Protein AF-A0A140L0C5-F1 (afdb_monomer_lite)

Secondary structure (DSSP, 8-state):
----HHHHHHHHHHHHHHHHSS-----------SS-EEEEEEEEEEEEE-TTT--EEEESSSS-EEEETTGGG-EEEEEEPPPB--TTEEEEEEEE--TTT---TT-EEE----HHHHHHHB-SEEEETTHHHHTT-BS-B--EEEEES--S-TT------SEEEEPTTSS-EEEEEEEEEEEEEEE---EEEEEEEEETTT--EEEEEEEEEE-TTS-EEEPPPP-TT-EEEEEEETT----B--SSEEE-S--SEEEEEEEEE-S------EEEEEEEESSS---BTTB-EEEEEEEE--S-TTT--------PPPPP---

Radius of gyration: 39.87 Å; chains: 1; bounding box: 74×62×124 Å

Organism: NCBI:txid520762

Foldseek 3Di:
DDQDPVNVVVVVVVVVVVVVPDPDPPPPQDDDDADKAKEKDKDKWKWWQDPVPRWIWTDQDPPDIDTAPVHLQGKDAWRKDFWDAHAQWAWAFKDFDDPVPDDDPRYHYPDPDDNVLLNQQAFDDKAFPCGVVRGRDHGTDITIIITGNDDPDPPDPDPGNWDWDDDPPDPIIMTMGMGMMITIIHGNFWAKEWEFEAEPPVRDGPDDIDIDTDDAQDFDWAADDDDPQWAWDFKDKQPPVDTHRDGRDTDGRGDHYIYIYTYIHGHPPPPKDKDKDKDWVVVVFDQDVNDTDIDMDIDIPDPCPPPDDPPDDDDDDDDPDDD

pLDDT: mean 72.95, std 16.8, range [32.16, 96.88]

Sequence (323 aa):
MKISKKSLCLAVILAMLMQIFIPFSQIRSVHAAAGDAPILIVAYFEYWQDPTTGKWLYDKSATERATLANGAQSTFAQYQFPSVSIDQYKIKDIQVYDPDAIKPANLQRWTEISDADIKIYKAKNIQLGNKEELLNKEGVVQIKAGISLWGITPDVPDPVHTLAYTKKGSNVKVYRNYVPIIVTYEPVSKSKLTINYYDEISKQKIKESETRELEFNKNNVIPIPEIPTYTFKYWIYDNSGTRRNENPVNVWGIEGEHTLDIYYKGPDTLNPYVTCWGTGTPNPATLNNGSATVSVEVNGEAFNLGSDSITSWTLSIQPPSII

Structure (mmCIF, N/CA/C/O backbone):
data_AF-A0A140L0C5-F1
#
_entry.id   AF-A0A140L0C5-F1
#
loop_
_atom_site.group_PDB
_atom_site.id
_atom_site.type_symbol
_atom_site.label_atom_id
_atom_site.label_alt_id
_atom_site.label_comp_id
_atom_site.label_asym_id
_atom_site.label_entity_id
_atom_site.label_seq_id
_atom_site.pdbx_PDB_ins_code
_atom_site.Cartn_x
_atom_site.Cartn_y
_atom_site.Cartn_z
_atom_site.occupancy
_atom_site.B_iso_or_equiv
_atom_site.auth_seq_id
_atom_site.auth_comp_id
_atom_site.auth_asym_id
_atom_site.auth_atom_id
_atom_site.pdbx_PDB_model_num
ATOM 1 N N . MET A 1 1 ? -1.916 45.572 -9.054 1.00 49.22 1 MET A N 1
ATOM 2 C CA . MET A 1 1 ? -1.771 45.198 -10.480 1.00 49.22 1 MET A CA 1
ATOM 3 C C . MET A 1 1 ? -3.096 44.596 -10.949 1.00 49.22 1 MET A C 1
ATOM 5 O O . MET A 1 1 ? -3.518 43.606 -10.368 1.00 49.22 1 MET A O 1
ATOM 9 N N . LYS A 1 2 ? -3.826 45.228 -11.884 1.00 57.06 2 LYS A N 1
ATOM 10 C CA . LYS A 1 2 ? -5.142 44.733 -12.345 1.00 57.06 2 LYS A CA 1
ATOM 11 C C . LYS A 1 2 ? -4.932 43.673 -13.430 1.00 57.06 2 LYS A C 1
ATOM 13 O O . LYS A 1 2 ? -4.563 44.015 -14.549 1.00 57.06 2 LYS A O 1
ATOM 18 N N . ILE A 1 3 ? -5.148 42.401 -13.102 1.00 56.75 3 ILE A N 1
ATOM 19 C CA . ILE A 1 3 ? -5.109 41.315 -14.089 1.00 56.75 3 ILE A CA 1
ATOM 20 C C . ILE A 1 3 ? -6.352 41.440 -14.974 1.00 56.75 3 ILE A C 1
ATOM 22 O O . ILE A 1 3 ? -7.479 41.497 -14.481 1.00 56.75 3 ILE A O 1
ATOM 26 N N . SER A 1 4 ? -6.152 41.536 -16.289 1.00 73.56 4 SER A N 1
ATOM 27 C CA . SER A 1 4 ? -7.262 41.652 -17.236 1.00 73.56 4 SER A CA 1
ATOM 28 C C . SER A 1 4 ? -8.037 40.329 -17.323 1.00 73.56 4 SER A C 1
ATOM 30 O O . SER A 1 4 ? -7.441 39.252 -17.264 1.00 73.56 4 SER A O 1
ATOM 32 N N . LYS A 1 5 ? -9.362 40.386 -17.526 1.00 72.00 5 LYS A N 1
ATOM 33 C CA . LYS A 1 5 ? -10.210 39.183 -17.681 1.00 72.00 5 LYS A CA 1
ATOM 34 C C . LYS A 1 5 ? -9.716 38.244 -18.797 1.00 72.00 5 LYS A C 1
ATOM 36 O O . LYS A 1 5 ? -9.880 37.034 -18.695 1.00 72.00 5 LYS A O 1
ATOM 41 N N . LYS A 1 6 ? -9.061 38.788 -19.832 1.00 69.12 6 LYS A N 1
ATOM 42 C CA . LYS A 1 6 ? -8.460 38.012 -20.930 1.00 69.12 6 LYS A CA 1
ATOM 43 C C . LYS A 1 6 ? -7.229 37.222 -20.474 1.00 69.12 6 LYS A C 1
ATOM 45 O O . LYS A 1 6 ? -7.087 36.062 -20.840 1.00 69.12 6 LYS A O 1
ATOM 50 N N . SER A 1 7 ? -6.389 37.819 -19.630 1.00 66.62 7 SER A N 1
ATOM 51 C CA . SER A 1 7 ? -5.215 37.161 -19.038 1.00 66.62 7 SER A CA 1
ATOM 52 C C . SER A 1 7 ? -5.615 36.047 -18.066 1.00 66.62 7 SER A C 1
ATOM 54 O O . SER A 1 7 ? -4.972 35.005 -18.038 1.00 66.62 7 SER A O 1
ATOM 56 N N . LEU A 1 8 ? -6.711 36.239 -17.322 1.00 72.12 8 LEU A N 1
ATOM 57 C CA . LEU A 1 8 ? -7.270 35.207 -16.447 1.00 72.12 8 LEU A CA 1
ATOM 58 C C . LEU A 1 8 ? -7.822 34.022 -17.257 1.00 72.12 8 LEU A C 1
ATOM 60 O O . LEU A 1 8 ? -7.538 32.875 -16.934 1.00 72.12 8 LEU A O 1
ATOM 64 N N . CYS A 1 9 ? -8.547 34.294 -18.345 1.00 76.00 9 CYS A N 1
ATOM 65 C CA . CYS A 1 9 ? -9.087 33.248 -19.216 1.00 76.00 9 CYS A CA 1
ATOM 66 C C . CYS A 1 9 ? -7.971 32.435 -19.894 1.00 76.00 9 CYS A C 1
ATOM 68 O O . CYS A 1 9 ? -8.028 31.210 -19.929 1.00 76.00 9 CYS A O 1
ATOM 70 N N . LEU A 1 10 ? -6.905 33.104 -20.351 1.00 71.25 10 LEU A N 1
ATOM 71 C CA . LEU A 1 10 ? -5.743 32.434 -20.935 1.00 71.25 10 LEU A CA 1
ATOM 72 C C . LEU A 1 10 ? -5.009 31.559 -19.907 1.00 71.25 10 LEU A C 1
ATOM 74 O O . LEU A 1 10 ? -4.620 30.447 -20.238 1.00 71.25 10 LEU A O 1
ATOM 78 N N . ALA A 1 11 ? -4.867 32.020 -18.660 1.00 69.50 11 ALA A N 1
ATOM 79 C CA . ALA A 1 11 ? -4.255 31.234 -17.590 1.00 69.50 11 ALA A CA 1
ATOM 80 C C . ALA A 1 11 ? -5.088 29.991 -17.228 1.00 69.50 11 ALA A C 1
ATOM 82 O O . ALA A 1 11 ? -4.523 28.923 -17.014 1.00 69.50 11 ALA A O 1
ATOM 83 N N . VAL A 1 12 ? -6.421 30.104 -17.220 1.00 73.62 12 VAL A N 1
ATOM 84 C CA . VAL A 1 12 ? -7.329 28.970 -16.978 1.00 73.62 12 VAL A CA 1
ATOM 85 C C . VAL A 1 12 ? -7.273 27.961 -18.127 1.00 73.62 12 VAL A C 1
ATOM 87 O O . VAL A 1 12 ? -7.158 26.765 -17.879 1.00 73.62 12 VAL A O 1
ATOM 90 N N . ILE A 1 13 ? -7.273 28.425 -19.379 1.00 73.25 13 ILE A N 1
ATOM 91 C CA . ILE A 1 13 ? -7.143 27.550 -20.555 1.00 73.25 13 ILE A CA 1
ATOM 92 C C . ILE A 1 13 ? -5.768 26.866 -20.574 1.00 73.25 13 ILE A C 1
ATOM 94 O O . ILE A 1 13 ? -5.682 25.677 -20.869 1.00 73.25 13 ILE A O 1
ATOM 98 N N . LEU A 1 14 ? -4.697 27.577 -20.207 1.00 62.28 14 LEU A N 1
ATOM 99 C CA . LEU A 1 14 ? -3.350 27.012 -20.118 1.00 62.28 14 LEU A CA 1
ATOM 100 C C . LEU A 1 14 ? -3.237 25.983 -18.979 1.00 62.28 14 LEU A C 1
ATOM 102 O O . LEU A 1 14 ? -2.610 24.945 -19.167 1.00 62.28 14 LEU A O 1
ATOM 106 N N . ALA A 1 15 ? -3.890 26.221 -17.836 1.00 59.75 15 ALA A N 1
ATOM 107 C CA . ALA A 1 15 ? -3.970 25.260 -16.734 1.00 59.75 15 ALA A CA 1
ATOM 108 C C . ALA A 1 15 ? -4.780 24.005 -17.111 1.00 59.75 15 ALA A C 1
ATOM 110 O O . ALA A 1 15 ? -4.382 22.896 -16.766 1.00 59.75 15 ALA A O 1
ATOM 111 N N . MET A 1 16 ? -5.866 24.158 -17.876 1.00 50.06 16 MET A N 1
ATOM 112 C CA . MET A 1 16 ? -6.645 23.030 -18.402 1.00 50.06 16 MET A CA 1
ATOM 113 C C . MET A 1 16 ? -5.872 22.242 -19.471 1.00 50.06 16 MET A C 1
ATOM 115 O O . MET A 1 16 ? -5.912 21.016 -19.476 1.00 50.06 16 MET A O 1
ATOM 119 N N . LEU A 1 17 ? -5.110 22.912 -20.341 1.00 44.91 17 LEU A N 1
ATOM 120 C CA . LEU A 1 17 ? -4.260 22.252 -21.342 1.00 44.91 17 LEU A CA 1
ATOM 121 C C . LEU A 1 17 ? -3.060 21.533 -20.712 1.00 44.91 17 LEU A C 1
ATOM 123 O O . LEU A 1 17 ? -2.679 20.467 -21.190 1.00 44.91 17 LEU A O 1
ATOM 127 N N . MET A 1 18 ? -2.506 22.050 -19.612 1.00 42.50 18 MET A N 1
ATOM 128 C CA . MET A 1 18 ? -1.462 21.366 -18.837 1.00 42.50 18 MET A CA 1
ATOM 129 C C . MET A 1 18 ? -1.959 20.048 -18.217 1.00 42.50 18 MET A C 1
ATOM 131 O O . MET A 1 18 ? -1.160 19.133 -18.053 1.00 42.50 18 MET A O 1
ATOM 135 N N . GLN A 1 19 ? -3.263 19.901 -17.944 1.00 41.34 19 GLN A N 1
ATOM 136 C CA . GLN A 1 19 ? -3.846 18.623 -17.502 1.00 41.34 19 GLN A CA 1
ATOM 137 C C . GLN A 1 19 ? -4.029 17.605 -18.641 1.00 41.34 19 GLN A C 1
ATOM 139 O O . GLN A 1 19 ? -4.126 16.411 -18.378 1.00 41.34 19 GLN A O 1
ATOM 144 N N . ILE A 1 20 ? -4.036 18.048 -19.903 1.00 42.72 20 ILE A N 1
ATOM 145 C CA . ILE A 1 20 ? -4.215 17.181 -21.083 1.00 42.72 20 ILE A CA 1
ATOM 146 C C . ILE A 1 20 ? -2.876 16.561 -21.542 1.00 42.72 20 ILE A C 1
ATOM 148 O O . ILE A 1 20 ? -2.873 15.558 -22.251 1.00 42.72 20 ILE A O 1
ATOM 152 N N . PHE A 1 21 ? -1.734 17.104 -21.100 1.00 33.97 21 PHE A N 1
ATOM 153 C CA . PHE A 1 21 ? -0.387 16.655 -21.489 1.00 33.97 21 PHE A CA 1
ATOM 154 C C . PHE A 1 21 ? 0.431 16.008 -20.361 1.00 33.97 21 PHE A C 1
ATOM 156 O O . PHE A 1 21 ? 1.640 15.833 -20.516 1.00 33.97 21 PHE A O 1
ATOM 163 N N . ILE A 1 22 ? -0.191 15.605 -19.249 1.00 33.69 22 ILE A N 1
ATOM 164 C CA . ILE A 1 22 ? 0.477 14.710 -18.295 1.00 33.69 22 ILE A CA 1
ATOM 165 C C . ILE A 1 22 ? 0.454 13.301 -18.909 1.00 33.69 22 ILE A C 1
ATOM 167 O O . ILE A 1 22 ? -0.634 12.750 -19.096 1.00 33.69 22 ILE A O 1
ATOM 171 N N . PRO A 1 23 ? 1.607 12.696 -19.256 1.00 32.16 23 PRO A N 1
ATOM 172 C CA . PRO A 1 23 ? 1.633 11.320 -19.725 1.00 32.16 23 PRO A CA 1
ATOM 173 C C . PRO A 1 23 ? 1.165 10.421 -18.576 1.00 32.16 23 PRO A C 1
ATOM 175 O O . PRO A 1 23 ? 1.856 10.289 -17.574 1.00 32.16 23 PRO A O 1
ATOM 178 N N . PHE A 1 24 ? -0.043 9.871 -18.714 1.00 39.38 24 PHE A N 1
ATOM 179 C CA . PHE A 1 24 ? -0.605 8.766 -17.932 1.00 39.38 24 PHE A CA 1
ATOM 180 C C . PHE A 1 24 ? -0.134 8.663 -16.471 1.00 39.38 24 PHE A C 1
ATOM 182 O O . PHE A 1 24 ? 0.517 7.701 -16.077 1.00 39.38 24 PHE A O 1
ATOM 189 N N . SER A 1 25 ? -0.576 9.591 -15.625 1.00 35.28 25 SER A N 1
ATOM 190 C CA . SER A 1 25 ? -0.762 9.310 -14.199 1.00 35.28 25 SER A CA 1
ATOM 191 C C . SER A 1 25 ? -2.211 8.876 -13.961 1.00 35.28 25 SER A C 1
ATOM 193 O O . SER A 1 25 ? -2.947 9.511 -13.207 1.00 35.28 25 SER A O 1
ATOM 195 N N . GLN A 1 26 ? -2.668 7.813 -14.636 1.00 39.22 26 GLN A N 1
ATOM 196 C CA . GLN A 1 26 ? -3.831 7.085 -14.129 1.00 39.22 26 GLN A CA 1
ATOM 197 C C . GLN A 1 26 ? -3.354 6.284 -12.920 1.00 39.22 26 GLN A C 1
ATOM 199 O O . GLN A 1 26 ? -2.980 5.120 -13.030 1.00 39.22 26 GLN A O 1
ATOM 204 N N . ILE A 1 27 ? -3.336 6.953 -11.769 1.00 42.59 27 ILE A N 1
ATOM 205 C CA . ILE A 1 27 ? -3.247 6.310 -10.464 1.00 42.59 27 ILE A CA 1
ATOM 206 C C . ILE A 1 27 ? -4.532 5.490 -10.333 1.00 42.59 27 ILE A C 1
ATOM 208 O O . ILE A 1 27 ? -5.585 6.002 -9.961 1.00 42.59 27 ILE A O 1
ATOM 212 N N . ARG A 1 28 ? -4.476 4.218 -10.731 1.00 38.66 28 ARG A N 1
ATOM 213 C CA . ARG A 1 28 ? -5.496 3.248 -10.351 1.00 38.66 28 ARG A CA 1
ATOM 214 C C . ARG A 1 28 ? -5.190 2.869 -8.909 1.00 38.66 28 ARG A C 1
ATOM 216 O O . ARG A 1 28 ? -4.341 2.023 -8.665 1.00 38.66 28 ARG A O 1
ATOM 223 N N . SER A 1 29 ? -5.853 3.514 -7.953 1.00 38.34 29 SER A N 1
ATOM 224 C CA . SER A 1 29 ? -5.859 3.040 -6.570 1.00 38.34 29 SER A CA 1
ATOM 225 C C . SER A 1 29 ? -6.612 1.709 -6.536 1.00 38.34 29 SER A C 1
ATOM 227 O O . SER A 1 29 ? -7.845 1.676 -6.524 1.00 38.34 29 SER A O 1
ATOM 229 N N . VAL A 1 30 ? -5.880 0.601 -6.602 1.00 42.22 30 VAL A N 1
ATOM 230 C CA . VAL A 1 30 ? -6.439 -0.732 -6.385 1.00 42.22 30 VAL A CA 1
ATOM 231 C C . VAL A 1 30 ? -6.073 -1.141 -4.971 1.00 42.22 30 VAL A C 1
ATOM 233 O O . VAL A 1 30 ? -4.898 -1.229 -4.628 1.00 42.22 30 VAL A O 1
ATOM 236 N N . HIS A 1 31 ? -7.094 -1.390 -4.157 1.00 41.81 31 HIS A N 1
ATOM 237 C CA . HIS A 1 31 ? -6.927 -1.992 -2.844 1.00 41.81 31 HIS A CA 1
ATOM 238 C C . HIS A 1 31 ? -6.471 -3.437 -3.062 1.00 41.81 31 HIS A C 1
ATOM 240 O O . HIS A 1 31 ? -7.214 -4.245 -3.627 1.00 41.81 31 HIS A O 1
ATOM 246 N N . ALA A 1 32 ? -5.237 -3.765 -2.681 1.00 43.66 32 ALA A N 1
ATOM 247 C CA . ALA A 1 32 ? -4.790 -5.147 -2.710 1.00 43.66 32 ALA A CA 1
ATOM 248 C C . ALA A 1 32 ? -5.530 -5.947 -1.624 1.00 43.66 32 ALA A C 1
ATOM 250 O O . ALA A 1 32 ? -5.638 -5.529 -0.469 1.00 43.66 32 ALA A O 1
ATOM 251 N N . ALA A 1 33 ? -6.073 -7.100 -2.019 1.00 48.31 33 ALA A N 1
ATOM 252 C CA . ALA A 1 33 ? -6.515 -8.118 -1.076 1.00 48.31 33 ALA A CA 1
ATOM 253 C C . ALA A 1 33 ? -5.317 -8.561 -0.217 1.00 48.31 33 ALA A C 1
ATOM 255 O O . ALA A 1 33 ? -4.185 -8.549 -0.696 1.00 48.31 33 ALA A O 1
ATOM 256 N N . ALA A 1 34 ? -5.573 -8.929 1.041 1.00 51.59 34 ALA A N 1
ATOM 257 C CA . ALA A 1 34 ? -4.552 -9.242 2.042 1.00 51.59 34 ALA A CA 1
ATOM 258 C C . ALA A 1 34 ? -3.413 -10.128 1.490 1.00 51.59 34 ALA A C 1
ATOM 260 O O . ALA A 1 34 ? -3.648 -11.275 1.110 1.00 51.59 34 ALA A O 1
ATOM 261 N N . GLY A 1 35 ? -2.186 -9.597 1.466 1.00 64.75 35 GLY A N 1
ATOM 262 C CA . GLY A 1 35 ? -0.987 -10.317 1.031 1.00 64.75 35 GLY A CA 1
ATOM 263 C C . GLY A 1 35 ? -0.019 -9.465 0.209 1.00 64.75 35 GLY A C 1
ATOM 264 O O . GLY A 1 35 ? -0.227 -8.267 0.019 1.00 64.75 35 GLY A O 1
ATOM 265 N N . ASP A 1 36 ? 1.049 -10.106 -0.270 1.00 76.19 36 ASP A N 1
ATOM 266 C CA . ASP A 1 36 ? 1.986 -9.498 -1.214 1.00 76.19 36 ASP A CA 1
ATOM 267 C C . ASP A 1 36 ? 1.245 -9.118 -2.505 1.00 76.19 36 ASP A C 1
ATOM 269 O O . ASP A 1 36 ? 0.576 -9.958 -3.116 1.00 76.19 36 ASP A O 1
ATOM 273 N N . ALA A 1 37 ? 1.395 -7.871 -2.947 1.00 79.88 37 ALA A N 1
ATOM 274 C CA . ALA A 1 37 ? 0.780 -7.368 -4.171 1.00 79.88 37 ALA A CA 1
ATOM 275 C C . ALA A 1 37 ? 1.852 -7.150 -5.251 1.00 79.88 37 ALA A C 1
ATOM 277 O O . ALA A 1 37 ? 2.457 -6.076 -5.307 1.00 79.88 37 ALA A O 1
ATOM 278 N N . PRO A 1 38 ? 2.137 -8.154 -6.102 1.00 88.06 38 PRO A N 1
ATOM 279 C CA . PRO A 1 38 ? 3.031 -7.980 -7.235 1.00 88.06 38 PRO A CA 1
ATOM 280 C C . PRO A 1 38 ? 2.316 -7.216 -8.353 1.00 88.06 38 PRO A C 1
ATOM 282 O O . PRO A 1 38 ? 1.265 -7.643 -8.840 1.00 88.06 38 PRO A O 1
ATOM 285 N N . ILE A 1 39 ? 2.909 -6.108 -8.794 1.00 87.62 39 ILE A N 1
ATOM 286 C CA . ILE A 1 39 ? 2.393 -5.273 -9.883 1.00 87.62 39 ILE A CA 1
ATOM 287 C C . 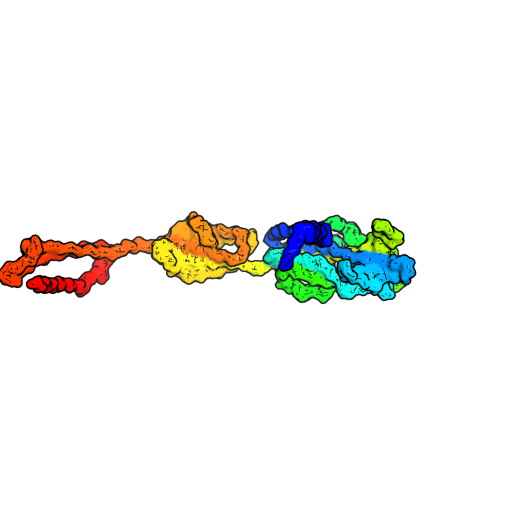ILE A 1 39 ? 3.412 -5.212 -11.014 1.00 87.62 39 ILE A C 1
ATOM 289 O O . ILE A 1 39 ? 4.548 -4.782 -10.815 1.00 87.62 39 ILE A O 1
ATOM 293 N N . LEU A 1 40 ? 2.991 -5.617 -12.211 1.00 89.94 40 LEU A N 1
ATOM 294 C CA . LEU A 1 40 ? 3.742 -5.441 -13.447 1.00 89.94 40 LEU A CA 1
ATOM 295 C C . LEU A 1 40 ? 3.550 -4.023 -13.973 1.00 89.94 40 LEU A C 1
ATOM 297 O O . LEU A 1 40 ? 2.433 -3.611 -14.301 1.00 89.94 40 LEU A O 1
ATOM 301 N N . ILE A 1 41 ? 4.668 -3.328 -14.135 1.00 87.88 41 ILE A N 1
ATOM 302 C CA . ILE A 1 41 ? 4.752 -1.991 -14.708 1.00 87.88 41 ILE A CA 1
ATOM 303 C C . ILE A 1 41 ? 5.737 -2.052 -15.863 1.00 87.88 41 ILE A C 1
ATOM 305 O O . ILE A 1 41 ? 6.827 -2.612 -15.745 1.00 87.88 41 ILE A O 1
ATOM 309 N N . VAL A 1 42 ? 5.348 -1.483 -16.999 1.00 87.56 42 VAL A N 1
ATOM 310 C CA . VAL A 1 42 ? 6.176 -1.489 -18.204 1.00 87.56 42 VAL A CA 1
ATOM 311 C C . VAL A 1 42 ? 6.448 -0.058 -18.608 1.00 87.56 42 VAL A C 1
ATOM 313 O O . VAL A 1 42 ? 5.548 0.657 -19.043 1.00 87.56 42 VAL A O 1
ATOM 316 N N . ALA A 1 43 ? 7.706 0.342 -18.469 1.00 84.56 43 ALA A N 1
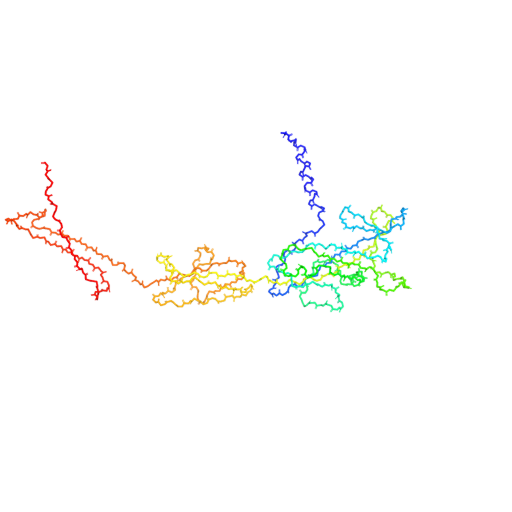ATOM 317 C CA . ALA A 1 43 ? 8.202 1.574 -19.051 1.00 84.56 43 ALA A CA 1
ATOM 318 C C . ALA A 1 43 ? 8.826 1.289 -20.421 1.00 84.56 43 ALA A C 1
ATOM 320 O O . ALA A 1 43 ? 9.094 0.138 -20.776 1.00 84.56 43 ALA A O 1
ATOM 321 N N . TYR A 1 44 ? 9.060 2.336 -21.202 1.00 82.62 44 TYR A N 1
ATOM 322 C CA . TYR A 1 44 ? 9.751 2.220 -22.478 1.00 82.62 44 TYR A CA 1
ATOM 323 C C . TYR A 1 44 ? 10.678 3.403 -22.701 1.00 82.62 44 TYR A C 1
ATOM 325 O O . TYR A 1 44 ? 10.440 4.511 -22.218 1.00 82.62 44 TYR A O 1
ATOM 333 N N . PHE A 1 45 ? 11.711 3.183 -23.498 1.00 79.44 45 PHE A N 1
ATOM 334 C CA . PHE A 1 45 ? 12.529 4.264 -24.023 1.00 79.44 45 PHE A CA 1
ATOM 335 C C . PHE A 1 45 ? 12.582 4.176 -25.540 1.00 79.44 45 PHE A C 1
ATOM 337 O O . PHE A 1 45 ? 12.447 3.103 -26.137 1.00 79.44 45 PHE A O 1
ATOM 344 N N . GLU A 1 46 ? 12.755 5.342 -26.145 1.00 82.19 46 GLU A N 1
ATOM 345 C CA . GLU A 1 46 ? 12.818 5.523 -27.584 1.00 82.19 46 GLU A CA 1
ATOM 346 C C . GLU A 1 46 ? 14.173 6.077 -27.980 1.00 82.19 46 GLU A C 1
ATOM 348 O O . GLU A 1 46 ? 14.740 6.939 -27.307 1.00 82.19 46 GLU A O 1
ATOM 353 N N . TYR A 1 47 ? 14.675 5.591 -29.105 1.00 82.25 47 TYR A N 1
ATOM 354 C CA . TYR A 1 47 ? 15.869 6.120 -29.734 1.00 82.25 47 TYR A CA 1
ATOM 355 C C . TYR A 1 47 ? 15.695 6.114 -31.249 1.00 82.25 47 TYR A C 1
ATOM 357 O O . TYR A 1 47 ? 14.914 5.346 -31.815 1.00 82.25 47 TYR A O 1
ATOM 365 N N . TRP A 1 48 ? 16.391 7.014 -31.925 1.00 84.19 48 TRP A N 1
ATOM 366 C CA . TRP A 1 48 ? 16.306 7.173 -33.372 1.00 84.19 48 TRP A CA 1
ATOM 367 C C . TRP A 1 48 ? 17.625 7.688 -33.922 1.00 84.19 48 TRP A C 1
ATOM 369 O O . TRP A 1 48 ? 18.468 8.195 -33.185 1.00 84.19 48 TRP A O 1
ATOM 379 N N . GLN A 1 49 ? 17.800 7.578 -35.231 1.00 84.25 49 GLN A N 1
ATOM 380 C CA . GLN A 1 49 ? 18.925 8.198 -35.912 1.00 84.25 49 GLN A CA 1
ATOM 381 C C . GLN A 1 49 ? 18.492 9.557 -36.461 1.00 84.25 49 GLN A C 1
ATOM 383 O O . GLN A 1 49 ? 17.481 9.661 -37.158 1.00 84.25 49 GLN A O 1
ATOM 388 N N . ASP A 1 50 ? 19.233 10.609 -36.128 1.00 83.56 50 ASP A N 1
ATOM 389 C CA . ASP A 1 50 ? 19.063 11.924 -36.734 1.00 83.56 50 ASP A CA 1
ATOM 390 C C . ASP A 1 50 ? 19.449 11.843 -38.221 1.00 83.56 50 ASP A C 1
ATOM 392 O O . ASP A 1 50 ? 20.599 11.520 -38.531 1.00 83.56 50 ASP A O 1
ATOM 396 N N . PRO A 1 51 ? 18.525 12.139 -39.152 1.00 81.88 51 PRO A N 1
ATOM 397 C CA . PRO A 1 51 ? 18.793 12.033 -40.583 1.00 81.88 51 PRO A CA 1
ATOM 398 C C . PRO A 1 51 ? 19.808 13.069 -41.086 1.00 81.88 51 PRO A C 1
ATOM 400 O O . PRO A 1 51 ? 20.390 12.874 -42.147 1.00 81.88 51 PRO A O 1
ATOM 403 N N . THR A 1 52 ? 20.024 14.159 -40.346 1.00 85.75 52 THR A N 1
ATOM 404 C CA . THR A 1 52 ? 20.938 15.243 -40.738 1.00 85.75 52 THR A CA 1
ATOM 405 C C . THR A 1 52 ? 22.362 14.946 -40.295 1.00 85.75 52 THR A C 1
ATOM 407 O O . THR A 1 52 ? 23.314 15.188 -41.030 1.00 85.75 52 THR A O 1
ATOM 410 N N . THR A 1 53 ? 22.516 14.439 -39.071 1.00 86.88 53 THR A N 1
ATOM 411 C CA . THR A 1 53 ? 23.835 14.237 -38.454 1.00 86.88 53 THR A CA 1
ATOM 412 C C . THR A 1 53 ? 24.292 12.781 -38.456 1.00 86.88 53 THR A C 1
ATOM 414 O O . THR A 1 53 ? 25.445 12.507 -38.133 1.00 86.88 53 THR A O 1
ATOM 417 N N . GLY A 1 54 ? 23.399 11.834 -38.760 1.00 82.31 54 GLY A N 1
ATOM 418 C CA . GLY A 1 54 ? 23.646 10.396 -38.650 1.00 82.31 54 GLY A CA 1
ATOM 419 C C . GLY A 1 54 ? 23.806 9.901 -37.208 1.00 82.31 54 GLY A C 1
ATOM 420 O O . GLY A 1 54 ? 23.998 8.702 -36.993 1.00 82.31 54 GLY A O 1
ATOM 421 N N . LYS A 1 55 ? 23.726 10.794 -36.212 1.00 84.88 55 LYS A N 1
ATOM 422 C CA . LYS A 1 55 ? 23.897 10.463 -34.798 1.00 84.88 55 LYS A CA 1
ATOM 423 C C . LYS A 1 55 ? 22.663 9.759 -34.263 1.00 84.88 55 LYS A C 1
ATOM 425 O O . LYS A 1 55 ? 21.533 10.116 -34.582 1.00 84.88 55 LYS A O 1
ATOM 430 N N . TRP A 1 56 ? 22.888 8.791 -33.392 1.00 83.44 56 TRP A N 1
ATOM 431 C CA . TRP A 1 56 ? 21.818 8.146 -32.650 1.00 83.44 56 TRP A CA 1
ATOM 432 C C . TRP A 1 56 ? 21.460 8.979 -31.425 1.00 83.44 56 TRP A C 1
ATOM 434 O O . TRP A 1 56 ? 22.338 9.353 -30.649 1.00 83.44 56 TRP A O 1
ATOM 444 N N . LEU A 1 57 ? 20.178 9.273 -31.266 1.00 83.94 57 LEU A N 1
ATOM 445 C CA . LEU A 1 57 ? 19.633 10.131 -30.226 1.00 83.94 57 LEU A CA 1
ATOM 446 C C . LEU A 1 57 ? 18.583 9.381 -29.412 1.00 83.94 57 LEU A C 1
ATOM 448 O O . LEU A 1 57 ? 17.928 8.474 -29.923 1.00 83.94 57 LEU A O 1
ATOM 452 N N . TYR A 1 58 ? 18.408 9.805 -28.167 1.00 82.00 58 TYR A N 1
ATOM 453 C CA . TYR A 1 58 ? 17.319 9.379 -27.295 1.00 82.00 58 TYR A CA 1
ATOM 454 C C . TYR A 1 58 ? 16.867 10.536 -26.403 1.00 82.00 58 TYR A C 1
ATOM 456 O O . TYR A 1 58 ? 17.634 11.473 -26.143 1.00 82.00 58 TYR A O 1
ATOM 464 N N . ASP A 1 59 ? 15.633 10.455 -25.915 1.00 75.25 59 ASP A N 1
ATOM 465 C CA . ASP A 1 59 ? 15.114 11.387 -24.917 1.00 75.25 59 ASP A CA 1
ATOM 466 C C . ASP A 1 59 ? 15.542 10.910 -23.515 1.00 75.25 59 ASP A C 1
ATOM 468 O O . ASP A 1 59 ? 15.153 9.835 -23.054 1.00 75.25 59 ASP A O 1
ATOM 472 N N . LYS A 1 60 ? 16.385 11.699 -22.839 1.00 67.25 60 LYS A N 1
ATOM 473 C CA . LYS A 1 60 ? 16.816 11.461 -21.449 1.00 67.25 60 LYS A CA 1
ATOM 474 C C . LYS A 1 60 ? 15.770 11.966 -20.452 1.00 67.25 60 LYS A C 1
ATOM 476 O O . LYS A 1 60 ? 15.670 11.451 -19.342 1.00 67.25 60 LYS A O 1
ATOM 481 N N . SER A 1 61 ? 14.999 12.974 -20.850 1.00 63.44 61 SER A N 1
ATOM 482 C CA . SER A 1 61 ? 13.850 13.511 -20.123 1.00 63.44 61 SER A CA 1
ATOM 483 C C . SER A 1 61 ? 12.860 14.130 -21.116 1.00 63.44 61 SER A C 1
ATOM 485 O O . SER A 1 61 ? 13.121 14.166 -22.317 1.00 63.44 61 SER A O 1
ATOM 487 N N . ALA A 1 62 ? 11.743 14.678 -20.625 1.00 61.44 62 ALA A N 1
ATOM 488 C CA . ALA A 1 62 ? 10.776 15.391 -21.464 1.00 61.44 62 ALA A CA 1
ATOM 489 C C . ALA A 1 62 ? 11.378 16.588 -22.233 1.00 61.44 62 ALA A C 1
ATOM 491 O O . ALA A 1 62 ? 10.800 17.036 -23.222 1.00 61.44 62 ALA A O 1
ATOM 492 N N . THR A 1 63 ? 12.517 17.123 -21.781 1.00 64.75 63 THR A N 1
ATOM 493 C CA . THR A 1 63 ? 13.146 18.326 -22.347 1.00 64.75 63 THR A CA 1
ATOM 494 C C . THR A 1 63 ? 14.599 18.128 -22.774 1.00 64.75 63 THR A C 1
ATOM 496 O O . THR A 1 63 ? 15.144 18.987 -23.465 1.00 64.75 63 THR A O 1
ATOM 499 N N . GLU A 1 64 ? 15.238 17.017 -22.402 1.00 71.12 64 GLU A N 1
ATOM 500 C CA . GLU A 1 64 ? 16.658 16.770 -22.652 1.00 71.12 64 GLU A CA 1
ATOM 501 C C . GLU A 1 64 ? 16.859 15.600 -23.621 1.00 71.12 64 GLU A C 1
ATOM 503 O O . GLU A 1 64 ? 16.350 14.496 -23.410 1.00 71.12 64 GLU A O 1
ATOM 508 N N . ARG A 1 65 ? 17.672 15.834 -24.656 1.00 79.19 65 ARG A N 1
ATOM 509 C CA . ARG A 1 65 ? 18.134 14.813 -25.602 1.00 79.19 65 ARG A CA 1
ATOM 510 C C . ARG A 1 65 ? 19.608 14.539 -25.409 1.00 79.19 65 ARG A C 1
ATOM 512 O O . ARG A 1 65 ? 20.392 15.464 -25.208 1.00 79.19 65 ARG A O 1
ATOM 519 N N . ALA A 1 66 ? 19.988 13.280 -25.557 1.00 79.31 66 ALA A N 1
ATOM 520 C CA . ALA A 1 66 ? 21.375 12.856 -25.491 1.00 79.31 66 ALA A CA 1
ATOM 521 C C . ALA A 1 66 ? 21.757 12.024 -26.720 1.00 79.31 66 ALA A C 1
ATOM 523 O O . ALA A 1 66 ? 20.911 11.434 -27.394 1.00 79.31 66 ALA A O 1
ATOM 524 N N . THR A 1 67 ? 23.053 12.029 -27.037 1.00 81.12 67 THR A N 1
ATOM 525 C CA . THR A 1 67 ? 23.625 11.223 -28.122 1.00 81.12 67 THR A CA 1
ATOM 526 C C . THR A 1 67 ? 24.085 9.877 -27.576 1.00 81.12 67 THR A C 1
ATOM 528 O O . THR A 1 67 ? 24.733 9.817 -26.533 1.00 81.12 67 THR A O 1
ATOM 531 N N . LEU A 1 68 ? 23.787 8.804 -28.301 1.00 75.19 68 LEU A N 1
ATOM 532 C CA . LEU A 1 68 ? 24.299 7.465 -28.040 1.00 75.19 68 LEU A CA 1
ATOM 533 C C . LEU A 1 68 ? 25.670 7.316 -28.702 1.00 75.19 68 LEU A C 1
ATOM 535 O O . LEU A 1 68 ? 25.765 7.309 -29.930 1.00 75.19 68 LEU A O 1
ATOM 539 N N . ALA A 1 69 ? 26.722 7.200 -27.888 1.00 72.56 69 ALA A N 1
ATOM 540 C CA . ALA A 1 69 ? 28.110 7.151 -28.357 1.00 72.56 69 ALA A CA 1
ATOM 541 C C . ALA A 1 69 ? 28.365 6.014 -29.363 1.00 72.56 69 ALA A C 1
ATOM 543 O O . ALA A 1 69 ? 29.041 6.228 -30.363 1.00 72.56 69 ALA A O 1
ATOM 544 N N . ASN A 1 70 ? 27.751 4.847 -29.143 1.00 70.00 70 ASN A N 1
ATOM 545 C CA . ASN A 1 70 ? 27.908 3.647 -29.973 1.00 70.00 70 ASN A CA 1
ATOM 546 C C . ASN A 1 70 ? 26.593 3.256 -30.672 1.00 70.00 70 ASN A C 1
ATOM 548 O O . ASN A 1 70 ? 26.338 2.088 -30.963 1.00 70.00 70 ASN A O 1
ATOM 552 N N . GLY A 1 71 ? 25.691 4.218 -30.882 1.00 69.12 71 GLY A N 1
ATOM 553 C CA . GLY A 1 71 ? 24.389 3.958 -31.491 1.00 69.12 71 GLY A CA 1
ATOM 554 C C . GLY A 1 71 ? 23.575 2.899 -30.751 1.00 69.12 71 GLY A C 1
ATOM 555 O O . GLY A 1 71 ? 23.521 2.907 -29.520 1.00 69.12 71 GLY A O 1
ATOM 556 N N . ALA A 1 72 ? 22.976 1.970 -31.499 1.00 63.09 72 ALA A N 1
ATOM 557 C CA . ALA A 1 72 ? 22.177 0.870 -30.955 1.00 63.09 72 ALA A CA 1
ATOM 558 C C . ALA A 1 72 ? 22.963 -0.096 -30.038 1.00 63.09 72 ALA A C 1
ATOM 560 O O . ALA A 1 72 ? 22.347 -0.962 -29.431 1.00 63.09 72 ALA A O 1
ATOM 561 N N . GLN A 1 73 ? 24.289 0.049 -29.913 1.00 66.50 73 GLN A N 1
ATOM 562 C CA . GLN A 1 73 ? 25.148 -0.715 -28.994 1.00 66.50 73 GLN A CA 1
ATOM 563 C C . GLN A 1 73 ? 25.392 -0.011 -27.649 1.00 66.50 73 GLN A C 1
ATOM 565 O O . GLN A 1 73 ? 26.188 -0.472 -26.836 1.00 66.50 73 GLN A O 1
ATOM 570 N N . SER A 1 74 ? 24.754 1.134 -27.411 1.00 67.88 74 SER A N 1
ATOM 571 C CA . SER A 1 7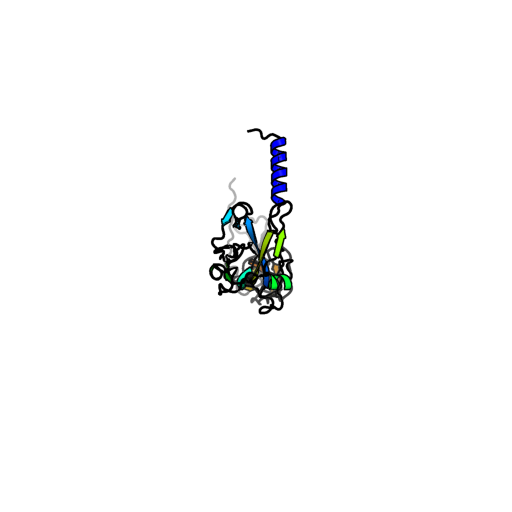4 ? 25.022 1.952 -26.226 1.00 67.88 74 SER A CA 1
ATOM 572 C C . SER A 1 74 ? 24.278 1.474 -24.975 1.00 67.88 74 SER A C 1
ATOM 574 O O . SER A 1 74 ? 23.207 0.866 -25.050 1.00 67.88 74 SER A O 1
ATOM 576 N N . THR A 1 75 ? 24.833 1.836 -23.816 1.00 71.06 75 THR A N 1
ATOM 577 C CA . THR A 1 75 ? 24.215 1.669 -22.495 1.00 71.06 75 THR A CA 1
ATOM 578 C C . THR A 1 75 ? 23.604 2.990 -22.023 1.00 71.06 75 THR A C 1
ATOM 580 O O . THR A 1 75 ? 24.249 4.037 -22.063 1.00 71.06 75 THR A O 1
ATOM 583 N N . PHE A 1 76 ? 22.379 2.935 -21.512 1.00 73.56 76 PHE A N 1
ATOM 584 C CA . PHE A 1 76 ? 21.681 4.016 -20.827 1.00 73.56 76 PHE A CA 1
ATOM 585 C C . PHE A 1 76 ? 21.935 3.870 -19.331 1.00 73.56 76 PHE A C 1
ATOM 587 O O . PHE A 1 76 ? 21.388 2.973 -18.700 1.00 73.56 76 PHE A O 1
ATOM 594 N N . ALA A 1 77 ? 22.780 4.718 -18.748 1.00 63.06 77 ALA A N 1
ATOM 595 C CA . ALA A 1 77 ? 23.227 4.515 -17.369 1.00 63.06 77 ALA A CA 1
ATOM 596 C C . ALA A 1 77 ? 22.138 4.776 -16.308 1.00 63.06 77 ALA A C 1
ATOM 598 O O . ALA A 1 77 ? 22.232 4.229 -15.213 1.00 63.06 77 ALA A O 1
ATOM 599 N N . GLN A 1 78 ? 21.127 5.609 -16.596 1.00 68.00 78 GLN A N 1
ATOM 600 C CA . GLN A 1 78 ? 20.107 6.011 -15.616 1.00 68.00 78 GLN A CA 1
ATOM 601 C C . GLN A 1 78 ? 18.769 6.371 -16.279 1.00 68.00 78 GLN A C 1
ATOM 603 O O . GLN A 1 78 ? 18.431 7.545 -16.430 1.00 68.00 78 GLN A O 1
ATOM 608 N N . TYR A 1 79 ? 17.996 5.363 -16.674 1.00 71.44 79 TYR A N 1
ATOM 609 C CA . TYR A 1 79 ? 16.596 5.547 -17.051 1.00 71.44 79 TYR A CA 1
ATOM 610 C C . TYR A 1 79 ? 15.720 5.604 -15.792 1.00 71.44 79 TYR A C 1
ATOM 612 O O . TYR A 1 79 ? 15.842 4.744 -14.918 1.00 71.44 79 TYR A O 1
ATOM 620 N N . GLN A 1 80 ? 14.861 6.619 -15.689 1.00 71.88 80 GLN A N 1
ATOM 621 C CA . GLN A 1 80 ? 13.923 6.782 -14.577 1.00 71.88 80 GLN A CA 1
ATOM 622 C C . GLN A 1 80 ? 12.540 6.276 -14.975 1.00 71.88 80 GLN A C 1
ATOM 624 O O . GLN A 1 80 ? 12.003 6.660 -16.012 1.00 71.88 80 GLN A O 1
ATOM 629 N N . PHE A 1 81 ? 11.964 5.427 -14.134 1.00 70.19 81 PHE A N 1
ATOM 630 C CA . PHE A 1 81 ? 10.618 4.909 -14.330 1.00 70.19 81 PHE A CA 1
ATOM 631 C C . PHE A 1 81 ? 9.550 5.901 -13.862 1.00 70.19 81 PHE A C 1
ATOM 633 O O . PHE A 1 81 ? 9.818 6.718 -12.974 1.00 70.19 81 PHE A O 1
ATOM 640 N N . PRO A 1 82 ? 8.317 5.781 -14.390 1.00 65.38 82 PRO A N 1
ATOM 641 C CA . PRO A 1 82 ? 7.146 6.384 -13.774 1.00 65.38 82 PRO A CA 1
ATOM 642 C C . PRO A 1 82 ? 7.091 6.021 -12.290 1.00 65.38 82 PRO A C 1
ATOM 644 O O . PRO A 1 82 ? 7.332 4.873 -11.910 1.00 65.38 82 PRO A O 1
ATOM 647 N N . SER A 1 83 ? 6.809 7.011 -11.452 1.00 63.62 83 SER A N 1
ATOM 648 C CA . SER A 1 83 ? 6.768 6.799 -10.016 1.00 63.62 83 SER A CA 1
ATOM 649 C C . SER A 1 83 ? 5.536 6.005 -9.607 1.00 63.62 83 SER A C 1
ATOM 651 O O . SER A 1 83 ? 4.444 6.251 -10.120 1.00 63.62 83 SER A O 1
ATOM 653 N N . VAL A 1 84 ? 5.701 5.098 -8.650 1.00 63.16 84 VAL A N 1
ATOM 654 C CA . VAL A 1 84 ? 4.632 4.206 -8.191 1.00 63.16 84 VAL A CA 1
ATOM 655 C C . VAL A 1 84 ? 4.436 4.435 -6.705 1.00 63.16 84 VAL A C 1
ATOM 657 O O . VAL A 1 84 ? 5.408 4.422 -5.953 1.00 63.16 84 VAL A O 1
ATOM 660 N N . SER A 1 85 ? 3.191 4.666 -6.303 1.00 66.50 85 SER A N 1
ATOM 661 C CA . SER A 1 85 ? 2.780 4.773 -4.907 1.00 66.50 85 SER A CA 1
ATOM 662 C C . SER A 1 85 ? 1.504 3.978 -4.728 1.00 66.50 85 SER A C 1
ATOM 664 O O . SER A 1 85 ? 0.581 4.102 -5.536 1.00 66.50 85 SER A O 1
ATOM 666 N N . ILE A 1 86 ? 1.463 3.185 -3.668 1.00 67.56 86 ILE A N 1
ATOM 667 C CA . ILE A 1 86 ? 0.243 2.572 -3.163 1.00 67.56 86 ILE A CA 1
ATOM 668 C C . ILE A 1 86 ? 0.184 2.973 -1.704 1.00 67.56 86 ILE A C 1
ATOM 670 O O . ILE A 1 86 ? 1.113 2.683 -0.948 1.00 67.56 86 ILE A O 1
ATOM 674 N N . ASP A 1 87 ? -0.873 3.683 -1.333 1.00 65.19 87 ASP A N 1
ATOM 675 C CA . ASP A 1 87 ? -1.045 4.125 0.042 1.00 65.19 87 ASP A CA 1
ATOM 676 C C . ASP A 1 87 ? -1.031 2.908 0.967 1.00 65.19 87 ASP A C 1
ATOM 678 O O . ASP A 1 87 ? -1.680 1.904 0.685 1.00 65.19 87 ASP A O 1
ATOM 682 N N . GLN A 1 88 ? -0.273 3.011 2.063 1.00 69.19 88 GLN A N 1
ATOM 683 C CA . GLN A 1 88 ? -0.171 2.002 3.130 1.00 69.19 88 GLN A CA 1
ATOM 684 C C . GLN A 1 88 ? 0.550 0.701 2.793 1.00 69.19 88 GLN A C 1
ATOM 686 O O . GLN A 1 88 ? 0.493 -0.284 3.540 1.00 69.19 88 GLN A O 1
ATOM 691 N N . TYR A 1 89 ? 1.284 0.713 1.691 1.00 76.62 89 TYR A N 1
ATOM 692 C CA . TYR A 1 89 ? 2.193 -0.354 1.342 1.00 76.62 89 TYR A CA 1
ATOM 693 C C . TYR A 1 89 ? 3.618 0.175 1.288 1.00 76.62 89 TYR A C 1
ATOM 695 O O . TYR A 1 89 ? 3.883 1.296 0.847 1.00 76.62 89 TYR A O 1
ATOM 703 N N . LYS A 1 90 ? 4.546 -0.682 1.700 1.00 83.69 90 LYS A N 1
ATOM 704 C CA . LYS A 1 90 ? 5.973 -0.487 1.477 1.00 83.69 90 LYS A CA 1
ATOM 705 C C . LYS A 1 90 ? 6.470 -1.472 0.436 1.00 83.69 90 LYS A C 1
ATOM 707 O O . LYS A 1 90 ? 5.896 -2.542 0.226 1.00 83.69 90 LYS A O 1
ATOM 712 N N . ILE A 1 91 ? 7.548 -1.100 -0.237 1.00 87.00 91 ILE A N 1
ATOM 713 C CA . ILE A 1 91 ? 8.164 -1.957 -1.247 1.00 87.00 91 ILE A CA 1
ATOM 714 C C . ILE A 1 91 ? 8.892 -3.101 -0.553 1.00 87.00 91 ILE A C 1
ATOM 716 O O . ILE A 1 91 ? 9.832 -2.880 0.210 1.00 87.00 91 ILE A O 1
ATOM 720 N N . LYS A 1 92 ? 8.470 -4.324 -0.860 1.00 87.81 92 LYS A N 1
ATOM 721 C CA . LYS A 1 92 ? 9.092 -5.559 -0.390 1.00 87.81 92 LYS A CA 1
ATOM 722 C C . LYS A 1 92 ? 10.213 -6.013 -1.315 1.00 87.81 92 LYS A C 1
ATOM 724 O O . LYS A 1 92 ? 11.265 -6.432 -0.850 1.00 87.81 92 LYS A O 1
ATOM 729 N N . ASP A 1 93 ? 9.972 -5.950 -2.623 1.00 90.38 93 ASP A N 1
ATOM 730 C CA . ASP A 1 93 ? 10.927 -6.385 -3.638 1.00 90.38 93 ASP A CA 1
ATOM 731 C C . ASP A 1 93 ? 10.691 -5.674 -4.976 1.00 90.38 93 ASP A C 1
ATOM 733 O O . ASP A 1 93 ? 9.586 -5.223 -5.284 1.00 90.38 93 ASP A O 1
ATOM 737 N N . ILE A 1 94 ? 11.746 -5.594 -5.785 1.00 90.06 94 ILE A N 1
ATOM 738 C CA . ILE A 1 94 ? 11.704 -5.097 -7.159 1.00 90.06 94 ILE A CA 1
ATOM 739 C C . ILE A 1 94 ? 12.539 -6.032 -8.025 1.00 90.06 94 ILE A C 1
ATOM 741 O O . ILE A 1 94 ? 13.710 -6.301 -7.733 1.00 90.06 94 ILE A O 1
ATOM 745 N N . GLN A 1 95 ? 11.964 -6.487 -9.131 1.00 92.00 95 GLN A N 1
ATOM 746 C CA . GLN A 1 95 ? 12.640 -7.381 -10.064 1.00 92.00 95 GLN A CA 1
ATOM 747 C C . GLN A 1 95 ? 12.298 -7.052 -11.513 1.00 92.00 95 GLN A C 1
ATOM 749 O O . GLN A 1 95 ? 11.246 -6.491 -11.819 1.00 92.00 95 GLN A O 1
ATOM 754 N N . VAL A 1 96 ? 13.197 -7.414 -12.423 1.00 91.50 96 VAL A N 1
ATOM 755 C CA . VAL A 1 96 ? 12.939 -7.330 -13.863 1.00 91.50 96 VAL A CA 1
ATOM 756 C C . VAL A 1 96 ? 11.976 -8.452 -14.235 1.00 91.50 96 VAL A C 1
ATOM 758 O O . VAL A 1 96 ? 12.231 -9.613 -13.926 1.00 91.50 96 VAL A O 1
ATOM 761 N N . TYR A 1 97 ? 10.872 -8.115 -14.899 1.00 92.94 97 TYR A N 1
ATOM 762 C CA . TYR A 1 97 ? 9.896 -9.110 -15.321 1.00 92.94 97 TYR A CA 1
ATOM 763 C C . TYR A 1 97 ? 10.433 -9.940 -16.485 1.00 92.94 97 TYR A C 1
ATOM 765 O O . TYR A 1 97 ? 11.006 -9.420 -17.449 1.00 92.94 97 TYR A O 1
ATOM 773 N N . ASP A 1 98 ? 10.205 -11.243 -16.412 1.00 89.25 98 ASP A N 1
ATOM 774 C CA . ASP A 1 98 ? 10.433 -12.172 -17.502 1.00 89.25 98 ASP A CA 1
ATOM 775 C C . ASP A 1 98 ? 9.200 -13.075 -17.646 1.00 89.25 98 ASP A C 1
ATOM 777 O O . ASP A 1 98 ? 8.898 -13.817 -16.709 1.00 89.25 98 ASP A O 1
ATOM 781 N N . PRO A 1 99 ? 8.468 -13.013 -18.773 1.00 86.00 99 PRO A N 1
ATOM 782 C CA . PRO A 1 99 ? 7.234 -13.775 -18.939 1.00 86.00 99 PRO A CA 1
ATOM 783 C C . PRO A 1 99 ? 7.457 -15.294 -18.994 1.00 86.00 99 PRO A C 1
ATOM 785 O O . PRO A 1 99 ? 6.520 -16.052 -18.722 1.00 86.00 99 PRO A O 1
ATOM 788 N N . ASP A 1 100 ? 8.670 -15.753 -19.320 1.00 84.94 100 ASP A N 1
ATOM 789 C CA . ASP A 1 100 ? 9.002 -17.178 -19.353 1.00 84.94 100 ASP A CA 1
ATOM 790 C C . ASP A 1 100 ? 9.494 -17.678 -17.985 1.00 84.94 100 ASP A C 1
ATOM 792 O O . ASP A 1 100 ? 9.176 -18.807 -17.608 1.00 84.94 100 ASP A O 1
ATOM 796 N N . ALA A 1 101 ? 10.217 -16.847 -17.222 1.00 85.62 101 ALA A N 1
ATOM 797 C CA . ALA A 1 101 ? 10.799 -17.248 -15.935 1.00 85.62 101 ALA A CA 1
ATOM 798 C C . ALA A 1 101 ? 9.946 -16.898 -14.698 1.00 85.62 101 ALA A C 1
ATOM 800 O O . ALA A 1 101 ? 10.064 -17.562 -13.670 1.00 85.62 101 ALA A O 1
ATOM 801 N N . ILE A 1 102 ? 9.092 -15.870 -14.762 1.00 81.62 102 ILE A N 1
ATOM 802 C CA . ILE A 1 102 ? 8.388 -15.312 -13.595 1.00 81.62 102 ILE A CA 1
ATOM 803 C C . ILE A 1 102 ? 6.878 -15.250 -13.865 1.00 81.62 102 ILE A C 1
ATOM 805 O O . ILE A 1 102 ? 6.415 -14.501 -14.721 1.00 81.62 102 ILE A O 1
ATOM 809 N N . LYS A 1 103 ? 6.076 -16.005 -13.097 1.00 79.69 103 LYS A N 1
ATOM 810 C CA . LYS A 1 103 ? 4.599 -16.013 -13.189 1.00 79.69 103 LYS A CA 1
ATOM 811 C C . LYS A 1 103 ? 3.945 -15.998 -11.799 1.00 79.69 103 LYS A C 1
ATOM 813 O O . LYS A 1 103 ? 3.571 -17.053 -11.290 1.00 79.69 103 LYS A O 1
ATOM 818 N N . PRO A 1 104 ? 3.818 -14.827 -11.153 1.00 78.31 104 PRO A N 1
ATOM 819 C CA . PRO A 1 104 ? 3.190 -14.723 -9.840 1.00 78.31 104 PRO A CA 1
ATOM 820 C C . PRO A 1 104 ? 1.700 -15.066 -9.935 1.00 78.31 104 PRO A C 1
ATOM 822 O O . PRO A 1 104 ? 1.019 -14.595 -10.845 1.00 78.31 104 PRO A O 1
ATOM 825 N N . ALA A 1 105 ? 1.187 -15.841 -8.975 1.00 73.50 105 ALA A N 1
ATOM 826 C CA . ALA A 1 105 ? -0.193 -16.336 -8.983 1.00 73.50 105 ALA A CA 1
ATOM 827 C C . ALA A 1 105 ? -1.265 -15.222 -9.009 1.00 73.50 105 ALA A C 1
ATOM 829 O O . ALA A 1 105 ? -2.368 -15.466 -9.484 1.00 73.50 105 ALA A O 1
ATOM 830 N N . ASN A 1 106 ? -0.926 -14.002 -8.565 1.00 81.25 106 ASN A N 1
ATOM 831 C CA . ASN A 1 106 ? -1.832 -12.849 -8.459 1.00 81.25 106 ASN A CA 1
ATOM 832 C C . ASN A 1 106 ? -1.251 -11.562 -9.081 1.00 81.25 106 ASN A C 1
ATOM 834 O O . ASN A 1 106 ? -1.488 -10.466 -8.575 1.00 81.25 106 ASN A O 1
ATOM 838 N N . LEU A 1 107 ? -0.440 -11.675 -10.138 1.00 86.50 107 LEU A N 1
ATOM 839 C CA . LEU A 1 107 ? 0.189 -10.513 -10.776 1.00 86.50 107 LEU A CA 1
ATOM 840 C C . LEU A 1 107 ? -0.854 -9.511 -11.297 1.00 86.50 107 LEU A C 1
ATOM 842 O O . LEU A 1 107 ? -1.564 -9.792 -12.266 1.00 86.50 107 LEU A O 1
ATOM 846 N N . GLN A 1 108 ? -0.898 -8.316 -10.706 1.00 86.75 108 GLN A N 1
ATOM 847 C CA . GLN A 1 108 ? -1.669 -7.202 -11.253 1.00 86.75 108 GLN A CA 1
ATOM 848 C C . GLN A 1 108 ? -0.910 -6.561 -12.414 1.00 86.75 108 GLN A C 1
ATOM 850 O O . GLN A 1 108 ? 0.309 -6.408 -12.364 1.00 86.75 108 GLN A O 1
ATOM 855 N N . ARG A 1 109 ? -1.622 -6.159 -13.469 1.00 86.31 109 ARG A N 1
ATOM 856 C CA . ARG A 1 109 ? -1.022 -5.557 -14.668 1.00 86.31 109 ARG A CA 1
ATOM 857 C C . ARG A 1 109 ? -1.423 -4.102 -14.788 1.00 86.31 109 ARG A C 1
ATOM 859 O O . ARG A 1 109 ? -2.590 -3.797 -15.018 1.00 86.31 109 ARG A O 1
ATOM 866 N N . TRP A 1 110 ? -0.452 -3.210 -14.643 1.00 85.88 110 TRP A N 1
ATOM 867 C CA . TRP A 1 110 ? -0.615 -1.771 -14.852 1.00 85.88 110 TRP A CA 1
ATOM 868 C C . TRP A 1 110 ? 0.063 -1.371 -16.162 1.00 85.88 110 TRP A C 1
ATOM 870 O O . TRP A 1 110 ? 0.930 -0.503 -16.231 1.00 85.88 110 TRP A O 1
ATOM 880 N N . THR A 1 111 ? -0.294 -2.093 -17.216 1.00 86.38 111 THR A N 1
ATOM 881 C CA . THR A 1 111 ? 0.218 -1.909 -18.568 1.00 86.38 111 THR A CA 1
ATOM 882 C C . THR A 1 111 ? -0.785 -2.487 -19.562 1.00 86.38 111 THR A C 1
ATOM 884 O O . THR A 1 111 ? -1.482 -3.451 -19.246 1.00 86.38 111 THR A O 1
ATOM 887 N N . GLU A 1 112 ? -0.842 -1.915 -20.760 1.00 86.06 112 GLU A N 1
ATOM 888 C CA . GLU A 1 112 ? -1.621 -2.445 -21.889 1.00 86.06 112 GLU A CA 1
ATOM 889 C C . GLU A 1 112 ? -0.767 -3.321 -22.822 1.00 86.06 112 GLU A C 1
ATOM 891 O O . GLU A 1 112 ? -1.270 -3.868 -23.799 1.00 86.06 112 GLU A O 1
ATOM 896 N N . ILE A 1 113 ? 0.534 -3.458 -22.539 1.00 87.19 113 ILE A N 1
ATOM 897 C CA . ILE A 1 113 ? 1.465 -4.208 -23.384 1.00 87.19 113 ILE A CA 1
ATOM 898 C C . ILE A 1 113 ? 1.297 -5.714 -23.145 1.00 87.19 113 ILE A C 1
ATOM 900 O O . ILE A 1 113 ? 1.248 -6.174 -22.001 1.00 87.19 113 ILE A O 1
ATOM 904 N N . SER A 1 114 ? 1.222 -6.487 -24.231 1.00 89.44 114 SER A N 1
ATOM 905 C CA . SER A 1 114 ? 1.075 -7.942 -24.172 1.00 89.44 114 SER A CA 1
ATOM 906 C C . SER A 1 114 ? 2.368 -8.638 -23.728 1.00 89.44 114 SER A C 1
ATOM 908 O O . SER A 1 114 ? 3.466 -8.138 -23.967 1.00 89.44 114 SER A O 1
ATOM 910 N N . ASP A 1 115 ? 2.269 -9.835 -23.138 1.00 89.19 115 ASP A N 1
ATOM 911 C CA . ASP A 1 115 ? 3.460 -10.628 -22.784 1.00 89.19 115 ASP A CA 1
ATOM 912 C C . ASP A 1 115 ? 4.300 -11.004 -24.006 1.00 89.19 115 ASP A C 1
ATOM 914 O O . ASP A 1 115 ? 5.520 -11.108 -23.902 1.00 89.19 115 ASP A O 1
ATOM 918 N N . ALA A 1 116 ? 3.661 -11.185 -25.166 1.00 88.25 116 ALA A N 1
ATOM 919 C CA . ALA A 1 116 ? 4.352 -11.453 -26.420 1.00 88.25 116 ALA A CA 1
ATOM 920 C C . ALA A 1 116 ? 5.216 -10.254 -26.838 1.00 88.25 116 ALA A C 1
ATOM 922 O O . ALA A 1 116 ? 6.395 -10.428 -27.140 1.00 88.25 116 ALA A O 1
ATOM 923 N N . ASP A 1 117 ? 4.670 -9.039 -26.775 1.00 87.25 117 ASP A N 1
ATOM 924 C CA . ASP A 1 117 ? 5.421 -7.821 -27.090 1.00 87.25 117 ASP A CA 1
ATOM 925 C C . ASP A 1 117 ? 6.516 -7.552 -26.060 1.00 87.25 117 ASP A C 1
ATOM 927 O O . ASP A 1 117 ? 7.631 -7.180 -26.424 1.00 87.25 117 ASP A O 1
ATOM 931 N N . ILE A 1 118 ? 6.236 -7.786 -24.773 1.00 88.25 118 ILE A N 1
ATOM 932 C CA . ILE A 1 118 ? 7.256 -7.713 -23.726 1.00 88.25 118 ILE A CA 1
ATOM 933 C C . ILE A 1 118 ? 8.384 -8.694 -24.046 1.00 88.25 118 ILE A C 1
ATOM 935 O O . ILE A 1 118 ? 9.542 -8.305 -24.033 1.00 88.25 118 ILE A O 1
ATOM 939 N N . LYS A 1 119 ? 8.075 -9.948 -24.372 1.00 85.56 119 LYS A N 1
ATOM 940 C CA . LYS A 1 119 ? 9.082 -10.967 -24.681 1.00 85.56 119 LYS A CA 1
ATOM 941 C C . LYS A 1 119 ? 9.945 -10.592 -25.887 1.00 85.56 119 LYS A C 1
ATOM 943 O O . LYS A 1 119 ? 11.156 -10.780 -25.846 1.00 85.56 119 LYS A O 1
ATOM 948 N N . ILE A 1 120 ? 9.332 -10.070 -26.948 1.00 82.06 120 ILE A N 1
ATOM 949 C CA . ILE A 1 120 ? 10.025 -9.763 -28.206 1.00 82.06 120 ILE A CA 1
ATOM 950 C C . ILE A 1 120 ? 10.846 -8.469 -28.100 1.00 82.06 120 ILE A C 1
ATOM 952 O O . ILE A 1 120 ? 11.958 -8.413 -28.628 1.00 82.06 120 ILE A O 1
ATOM 956 N N . TYR A 1 121 ? 10.312 -7.445 -27.427 1.00 85.12 121 TYR A N 1
ATOM 957 C CA . TYR A 1 121 ? 10.842 -6.075 -27.434 1.00 85.12 121 TYR A CA 1
ATOM 958 C C . TYR A 1 121 ? 11.380 -5.603 -26.070 1.00 85.12 121 TYR A C 1
ATOM 960 O O . TYR A 1 121 ? 11.597 -4.405 -25.864 1.00 85.12 121 TYR A O 1
ATOM 968 N N . LYS A 1 122 ? 11.568 -6.512 -25.105 1.00 84.88 122 LYS A N 1
ATOM 969 C CA . LYS A 1 122 ? 12.235 -6.225 -23.824 1.00 84.88 122 LYS A CA 1
ATOM 970 C C . LYS A 1 122 ? 13.711 -5.907 -24.055 1.00 84.88 122 LYS A C 1
ATOM 972 O O . LYS A 1 122 ? 14.407 -6.595 -24.797 1.00 84.88 122 LYS A O 1
ATOM 977 N N . ALA A 1 123 ? 14.212 -4.895 -23.350 1.00 82.56 123 ALA A N 1
ATOM 978 C CA . ALA A 1 123 ? 15.632 -4.577 -23.351 1.00 82.56 123 ALA A CA 1
ATOM 979 C C . ALA A 1 123 ? 16.465 -5.735 -22.768 1.00 82.56 123 ALA A C 1
ATOM 981 O O . ALA A 1 123 ? 16.112 -6.310 -21.737 1.00 82.56 123 ALA A O 1
ATOM 982 N N . LYS A 1 124 ? 17.592 -6.054 -23.417 1.00 78.56 124 LYS A N 1
ATOM 983 C CA . LYS A 1 124 ? 18.387 -7.258 -23.123 1.00 78.56 124 LYS A CA 1
ATOM 984 C C . LYS A 1 124 ? 18.987 -7.275 -21.722 1.00 78.56 124 LYS A C 1
ATOM 986 O O . LYS A 1 124 ? 18.888 -8.276 -21.023 1.00 78.56 124 LYS A O 1
ATOM 991 N N . ASN A 1 125 ? 19.631 -6.182 -21.324 1.00 82.38 125 ASN A N 1
ATOM 992 C CA . ASN A 1 125 ? 20.333 -6.086 -20.049 1.00 82.38 125 ASN A CA 1
ATOM 993 C C . ASN A 1 125 ? 19.740 -4.941 -19.237 1.00 82.38 125 ASN A C 1
ATOM 995 O O . ASN A 1 125 ? 19.972 -3.778 -19.556 1.00 82.38 125 ASN A O 1
ATOM 999 N N . ILE A 1 126 ? 18.974 -5.274 -18.200 1.00 85.94 126 ILE A N 1
ATOM 1000 C CA . ILE A 1 126 ? 18.334 -4.309 -17.302 1.00 85.94 126 ILE A CA 1
ATOM 1001 C C . ILE A 1 126 ? 18.931 -4.505 -15.910 1.00 85.94 126 ILE A C 1
ATOM 1003 O O . ILE A 1 126 ? 18.806 -5.577 -15.323 1.00 85.94 126 ILE A O 1
ATOM 1007 N N . GLN A 1 127 ? 19.571 -3.468 -15.380 1.00 87.69 127 GLN A N 1
ATOM 1008 C CA . GLN A 1 127 ? 20.157 -3.445 -14.042 1.00 87.69 127 GLN A CA 1
ATOM 1009 C C . GLN A 1 127 ? 19.447 -2.391 -13.197 1.00 87.69 127 GLN A C 1
ATOM 1011 O O . GLN A 1 127 ? 19.499 -1.207 -13.513 1.00 87.69 127 GLN A O 1
ATOM 1016 N N . LEU A 1 128 ? 18.779 -2.803 -12.120 1.00 87.38 128 LEU A N 1
ATOM 1017 C CA . LEU A 1 128 ? 18.096 -1.882 -11.208 1.00 87.38 128 LEU A CA 1
ATOM 1018 C C . LEU A 1 128 ? 19.129 -1.214 -10.290 1.00 87.38 128 LEU A C 1
ATOM 1020 O O . LEU A 1 128 ? 19.720 -1.869 -9.438 1.00 87.38 128 LEU A O 1
ATOM 1024 N N . GLY A 1 129 ? 19.365 0.083 -10.486 1.00 84.25 129 GLY A N 1
ATOM 1025 C CA . GLY A 1 129 ? 20.494 0.801 -9.887 1.00 84.25 129 GLY A CA 1
ATOM 1026 C C . GLY A 1 129 ? 20.287 1.238 -8.437 1.00 84.25 129 GLY A C 1
ATOM 1027 O O . GLY A 1 129 ? 21.266 1.447 -7.733 1.00 84.25 129 GLY A O 1
ATOM 1028 N N . ASN A 1 130 ? 19.039 1.378 -7.984 1.00 84.62 130 ASN A N 1
ATOM 1029 C CA . ASN A 1 130 ? 18.707 1.820 -6.625 1.00 84.62 130 ASN A CA 1
ATOM 1030 C C . ASN A 1 130 ? 17.779 0.848 -5.884 1.00 84.62 130 ASN A C 1
ATOM 1032 O O . ASN A 1 130 ? 17.066 1.264 -4.980 1.00 84.62 130 ASN A O 1
ATOM 1036 N N . LYS A 1 131 ? 17.769 -0.440 -6.259 1.00 87.00 131 LYS A N 1
ATOM 1037 C CA . LYS A 1 131 ? 16.867 -1.447 -5.673 1.00 87.00 131 LYS A CA 1
ATOM 1038 C C . LYS A 1 131 ? 16.893 -1.434 -4.139 1.00 87.00 131 LYS A C 1
ATOM 1040 O O . LYS A 1 131 ? 15.843 -1.273 -3.530 1.00 87.00 131 LYS A O 1
ATOM 1045 N N . GLU A 1 132 ? 18.078 -1.543 -3.541 1.00 87.00 132 GLU A N 1
ATOM 1046 C CA . GLU A 1 132 ? 18.252 -1.615 -2.081 1.00 87.00 132 GLU A CA 1
ATOM 1047 C C . GLU A 1 132 ? 17.769 -0.350 -1.353 1.00 87.00 132 GLU A C 1
ATOM 1049 O O . GLU A 1 132 ? 17.200 -0.434 -0.270 1.00 87.00 132 GLU A O 1
ATOM 1054 N N . GLU A 1 133 ? 17.931 0.829 -1.964 1.00 86.50 133 GLU A N 1
ATOM 1055 C CA . GLU A 1 133 ? 17.485 2.107 -1.385 1.00 86.50 133 GLU A CA 1
ATOM 1056 C C . GLU A 1 133 ? 15.955 2.233 -1.334 1.00 86.50 133 GLU A C 1
ATOM 1058 O O . GLU A 1 133 ? 15.417 3.021 -0.548 1.00 86.50 133 GLU A O 1
ATOM 1063 N N . LEU A 1 134 ? 15.263 1.488 -2.201 1.00 85.00 134 LEU A N 1
ATOM 1064 C CA . LEU A 1 134 ? 13.811 1.519 -2.343 1.00 85.00 134 LEU A CA 1
ATOM 1065 C C . LEU A 1 134 ? 13.100 0.505 -1.450 1.00 85.00 134 LEU A C 1
ATOM 1067 O O . LEU A 1 134 ? 11.910 0.674 -1.189 1.00 85.00 134 LEU A O 1
ATOM 1071 N N . LEU A 1 135 ? 13.796 -0.526 -0.965 1.00 87.38 135 LEU A N 1
ATOM 1072 C CA . LEU A 1 135 ? 13.193 -1.511 -0.072 1.00 87.38 135 LEU A CA 1
ATOM 1073 C C . LEU A 1 135 ? 12.724 -0.837 1.225 1.00 87.38 135 LEU A C 1
ATOM 1075 O O . LEU A 1 135 ? 13.395 0.034 1.781 1.00 87.38 135 LEU A O 1
ATOM 1079 N N . ASN A 1 136 ? 11.554 -1.245 1.714 1.00 83.56 136 ASN A N 1
ATOM 1080 C CA . ASN A 1 136 ? 10.868 -0.681 2.879 1.00 83.56 136 ASN A CA 1
ATOM 1081 C C . ASN A 1 136 ? 10.479 0.805 2.763 1.00 83.56 136 ASN A C 1
ATOM 1083 O O . ASN A 1 136 ? 10.127 1.414 3.773 1.00 83.56 136 ASN A O 1
ATOM 1087 N N . LYS A 1 137 ? 10.530 1.408 1.569 1.00 82.19 137 LYS A N 1
ATOM 1088 C CA . LYS A 1 137 ? 10.009 2.764 1.354 1.00 82.19 137 LYS A CA 1
ATOM 1089 C C . LYS A 1 137 ? 8.508 2.746 1.094 1.00 82.19 137 LYS A C 1
ATOM 1091 O O . LYS A 1 137 ? 8.007 1.877 0.383 1.00 82.19 137 LYS A O 1
ATOM 1096 N N . GLU A 1 138 ? 7.837 3.741 1.658 1.00 78.56 138 GLU A N 1
ATOM 1097 C CA . GLU A 1 138 ? 6.424 4.056 1.451 1.00 78.56 138 GLU A CA 1
ATOM 1098 C C . GLU A 1 138 ? 6.277 5.247 0.494 1.00 78.56 138 GLU A C 1
ATOM 1100 O O . GLU A 1 138 ? 7.195 6.061 0.344 1.00 78.56 138 GLU A O 1
ATOM 1105 N N . GLY A 1 139 ? 5.102 5.375 -0.124 1.00 67.38 139 GLY A N 1
ATOM 1106 C CA . GLY A 1 139 ? 4.764 6.513 -0.975 1.00 67.38 139 GLY A CA 1
ATOM 1107 C C . GLY A 1 139 ? 5.365 6.452 -2.383 1.00 67.38 139 GLY A C 1
ATOM 1108 O O . GLY A 1 139 ? 5.635 5.388 -2.939 1.00 67.38 139 GLY A O 1
ATOM 1109 N N . VAL A 1 140 ? 5.544 7.631 -2.985 1.00 68.50 140 VAL A N 1
ATOM 1110 C CA . VAL A 1 140 ? 6.006 7.802 -4.368 1.00 68.50 140 VAL A CA 1
ATOM 1111 C C . VAL A 1 140 ? 7.510 7.543 -4.461 1.00 68.50 140 VAL A C 1
ATOM 1113 O O . VAL A 1 140 ? 8.318 8.371 -4.040 1.00 68.50 140 VAL A O 1
ATOM 1116 N N . VAL A 1 141 ? 7.896 6.425 -5.077 1.00 69.94 141 VAL A N 1
ATOM 1117 C CA . VAL A 1 141 ? 9.308 6.108 -5.349 1.00 69.94 141 VAL A CA 1
ATOM 1118 C C . VAL A 1 141 ? 9.686 6.305 -6.816 1.00 69.94 141 VAL A C 1
ATOM 1120 O O . VAL A 1 141 ? 8.849 6.176 -7.707 1.00 69.94 141 VAL A O 1
ATOM 1123 N N . GLN A 1 142 ? 10.970 6.562 -7.084 1.00 78.12 142 GLN A N 1
ATOM 1124 C CA . GLN A 1 142 ? 11.533 6.570 -8.438 1.00 78.12 142 GLN A CA 1
ATOM 1125 C C . GLN A 1 142 ? 12.525 5.420 -8.613 1.00 78.12 142 GLN A C 1
ATOM 1127 O O . GLN A 1 142 ? 13.568 5.377 -7.957 1.00 78.12 142 GLN A O 1
ATOM 1132 N N . ILE A 1 143 ? 12.218 4.506 -9.532 1.00 80.94 143 ILE A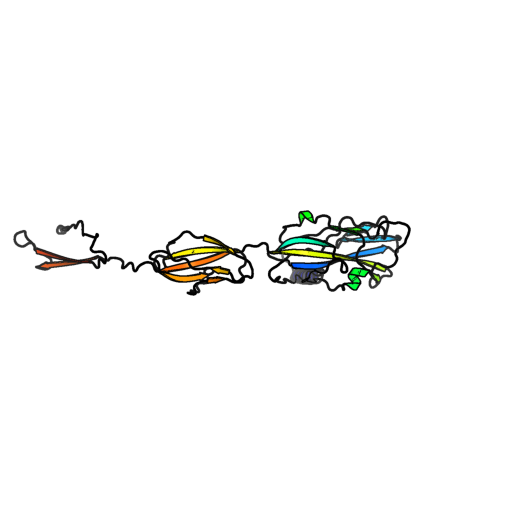 N 1
ATOM 1133 C CA . ILE A 1 143 ? 13.097 3.386 -9.880 1.00 80.94 143 ILE A CA 1
ATOM 1134 C C . ILE A 1 143 ? 14.073 3.844 -10.961 1.00 80.94 143 ILE A C 1
ATOM 1136 O O . ILE A 1 143 ? 13.670 4.438 -11.964 1.00 80.94 143 ILE A O 1
ATOM 1140 N N . LYS A 1 144 ? 15.361 3.567 -10.755 1.00 83.81 144 LYS A N 1
ATOM 1141 C CA . LYS A 1 144 ? 16.434 3.838 -11.713 1.00 83.81 144 LYS A CA 1
ATOM 1142 C C . LYS A 1 144 ? 16.926 2.524 -12.300 1.00 83.81 144 LYS A C 1
ATOM 1144 O O . LYS A 1 144 ? 17.238 1.599 -11.552 1.00 83.81 144 LYS A O 1
ATOM 1149 N N . ALA A 1 145 ? 17.060 2.459 -13.620 1.00 81.62 145 ALA A N 1
ATOM 1150 C CA . ALA A 1 145 ? 17.679 1.321 -14.289 1.00 81.62 145 ALA A CA 1
ATOM 1151 C C . ALA A 1 145 ? 18.809 1.736 -15.231 1.00 81.62 145 ALA A C 1
ATOM 1153 O O . ALA A 1 145 ? 18.675 2.682 -16.009 1.00 81.62 145 ALA A O 1
ATOM 1154 N N . GLY A 1 146 ? 19.903 0.980 -15.179 1.00 81.81 146 GLY A N 1
ATOM 1155 C CA . GLY A 1 146 ? 20.886 0.895 -16.245 1.00 81.81 146 GLY A CA 1
ATOM 1156 C C . GLY A 1 146 ? 20.389 -0.077 -17.312 1.00 81.81 146 GLY A C 1
ATOM 1157 O O . GLY A 1 146 ? 19.986 -1.193 -16.985 1.00 81.81 146 GLY A O 1
ATOM 1158 N N . ILE A 1 147 ? 20.385 0.331 -18.578 1.00 79.75 147 ILE A N 1
ATOM 1159 C CA . ILE A 1 147 ? 19.868 -0.481 -19.683 1.00 79.75 147 ILE A CA 1
ATOM 1160 C C . ILE A 1 147 ? 20.941 -0.618 -20.751 1.00 79.75 147 ILE A C 1
ATOM 1162 O O . ILE A 1 147 ? 21.423 0.386 -21.260 1.00 79.75 147 ILE A O 1
ATOM 1166 N N . SER A 1 148 ? 21.283 -1.839 -21.142 1.00 75.75 148 SER A N 1
ATOM 1167 C CA . SER A 1 148 ? 22.072 -2.094 -22.346 1.00 75.75 148 SER A CA 1
ATOM 1168 C C . SER A 1 148 ? 21.208 -2.757 -23.412 1.00 75.75 148 SER A C 1
ATOM 1170 O O . SER A 1 148 ? 20.471 -3.714 -23.151 1.00 75.75 148 SER A O 1
ATOM 1172 N N . LEU A 1 149 ? 21.318 -2.223 -24.628 1.00 69.06 149 LEU A N 1
ATOM 1173 C CA . LEU A 1 149 ? 20.650 -2.738 -25.821 1.00 69.06 149 LEU A CA 1
ATOM 1174 C C . LEU A 1 149 ? 21.319 -3.997 -26.382 1.00 69.06 149 LEU A C 1
ATOM 1176 O O . LEU A 1 149 ? 20.715 -4.687 -27.199 1.00 69.06 149 LEU A O 1
ATOM 1180 N N . TRP A 1 150 ? 22.544 -4.310 -25.946 1.00 64.88 150 TRP A N 1
ATOM 1181 C CA . TRP A 1 150 ? 23.310 -5.452 -26.439 1.00 64.88 150 TRP A CA 1
ATOM 1182 C C . TRP A 1 150 ? 23.588 -6.503 -25.363 1.00 64.88 150 TRP A C 1
ATOM 1184 O O . TRP A 1 150 ? 23.935 -6.207 -24.215 1.00 64.88 150 TRP A O 1
ATOM 1194 N N . GLY A 1 151 ? 23.450 -7.761 -25.789 1.00 47.72 151 GLY A N 1
ATOM 1195 C CA . GLY A 1 151 ? 24.074 -8.914 -25.152 1.00 47.72 151 GLY A CA 1
ATOM 1196 C C . GLY A 1 151 ? 25.521 -9.004 -25.634 1.00 47.72 151 GLY A C 1
ATOM 1197 O O . GLY A 1 151 ? 25.836 -8.604 -26.749 1.00 47.72 151 GLY A O 1
ATOM 1198 N N . ILE A 1 152 ? 26.417 -9.450 -24.770 1.00 40.94 152 ILE A N 1
ATOM 1199 C CA . ILE A 1 152 ? 27.866 -9.370 -24.952 1.00 40.94 152 ILE A CA 1
ATOM 1200 C C . ILE A 1 152 ? 28.309 -10.302 -26.095 1.00 40.94 152 ILE A C 1
ATOM 1202 O O . ILE A 1 152 ? 28.524 -11.485 -25.860 1.00 40.94 152 ILE A O 1
ATOM 1206 N N . THR A 1 153 ? 28.424 -9.801 -27.331 1.00 38.78 153 THR A N 1
ATOM 1207 C CA . THR A 1 153 ? 29.362 -10.273 -28.380 1.00 38.78 153 THR A CA 1
ATOM 1208 C C . THR A 1 153 ? 29.271 -9.351 -29.607 1.00 38.78 153 THR A C 1
ATOM 1210 O O . THR A 1 153 ? 28.182 -9.236 -30.142 1.00 38.78 153 THR A O 1
ATOM 1213 N N . PRO A 1 154 ? 30.348 -8.697 -30.085 1.00 42.12 154 PRO A N 1
ATOM 1214 C CA . PRO A 1 154 ? 30.297 -7.702 -31.174 1.00 42.12 154 PRO A CA 1
ATOM 1215 C C . PRO A 1 154 ? 29.892 -8.225 -32.566 1.00 42.12 154 PRO A C 1
ATOM 1217 O O . PRO A 1 154 ? 29.577 -7.423 -33.443 1.00 42.12 154 PRO A O 1
ATOM 1220 N N . ASP A 1 155 ? 29.896 -9.544 -32.774 1.00 41.19 155 ASP A N 1
ATOM 1221 C CA . ASP A 1 155 ? 29.995 -10.129 -34.120 1.00 41.19 155 ASP A CA 1
ATOM 1222 C C . ASP A 1 155 ? 28.678 -10.674 -34.696 1.00 41.19 155 ASP A C 1
ATOM 1224 O O . ASP A 1 155 ? 28.661 -11.204 -35.806 1.00 41.19 155 ASP A O 1
ATOM 1228 N N . VAL A 1 156 ? 27.554 -10.521 -33.989 1.00 39.00 156 VAL A N 1
ATOM 1229 C CA . VAL A 1 156 ? 26.230 -10.870 -34.525 1.00 39.00 156 VAL A CA 1
ATOM 1230 C C . VAL A 1 156 ? 25.332 -9.640 -34.442 1.00 39.00 156 VAL A C 1
ATOM 1232 O O . VAL A 1 156 ? 24.829 -9.344 -33.359 1.00 39.00 156 VAL A O 1
ATOM 1235 N N . PRO A 1 157 ? 25.130 -8.886 -35.542 1.00 41.88 157 PRO A N 1
ATOM 1236 C CA . PRO A 1 157 ? 24.146 -7.816 -35.564 1.00 41.88 157 PRO A CA 1
ATOM 1237 C C . PRO A 1 157 ? 22.787 -8.468 -35.382 1.00 41.88 157 PRO A C 1
ATOM 1239 O O . PRO A 1 157 ? 22.275 -9.037 -36.332 1.00 41.88 157 PRO A O 1
ATOM 1242 N N . ASP A 1 158 ? 22.247 -8.441 -34.168 1.00 49.56 158 ASP A N 1
ATOM 1243 C CA . ASP A 1 158 ? 20.932 -8.999 -33.884 1.00 49.56 158 ASP A CA 1
ATOM 1244 C C . ASP A 1 158 ? 19.872 -8.030 -34.420 1.00 49.56 158 ASP A C 1
ATOM 1246 O O . ASP A 1 158 ? 19.649 -6.964 -33.823 1.00 49.56 158 ASP A O 1
ATOM 1250 N N . PRO A 1 159 ? 19.277 -8.299 -35.595 1.00 49.50 159 PRO A N 1
ATOM 1251 C CA . PRO A 1 159 ? 18.221 -7.465 -36.114 1.00 49.50 159 PRO A CA 1
ATOM 1252 C C . PRO A 1 159 ? 16.919 -7.967 -35.482 1.00 49.50 159 PRO A C 1
ATOM 1254 O O . PRO A 1 159 ? 16.641 -9.156 -35.499 1.00 49.50 159 PRO A O 1
ATOM 1257 N N . VAL A 1 160 ? 16.053 -7.060 -35.036 1.00 53.94 160 VAL A N 1
ATOM 1258 C CA . VAL A 1 160 ? 14.689 -7.374 -34.556 1.00 53.94 160 VAL A CA 1
ATOM 1259 C C . VAL A 1 160 ? 14.585 -7.696 -33.059 1.00 53.94 160 VAL A C 1
ATOM 1261 O O . VAL A 1 160 ? 14.173 -8.774 -32.659 1.00 53.94 160 VAL A O 1
ATOM 1264 N N . HIS A 1 161 ? 14.803 -6.676 -32.227 1.00 57.97 161 HIS A N 1
ATOM 1265 C CA . HIS A 1 161 ? 14.229 -6.623 -30.872 1.00 57.97 161 HIS A CA 1
ATOM 1266 C C . HIS A 1 161 ? 13.651 -5.246 -30.532 1.00 57.97 161 HIS A C 1
ATOM 1268 O O . HIS A 1 161 ? 13.553 -4.867 -29.373 1.00 57.97 161 HIS A O 1
ATOM 1274 N N . THR A 1 162 ? 13.250 -4.467 -31.542 1.00 63.16 162 THR A N 1
ATOM 1275 C CA . THR A 1 162 ? 12.656 -3.141 -31.333 1.00 63.16 162 THR A CA 1
ATOM 1276 C C . THR A 1 162 ? 11.402 -2.923 -32.158 1.00 63.16 162 THR A C 1
ATOM 1278 O O . THR A 1 162 ? 11.341 -3.260 -33.342 1.00 63.16 162 THR A O 1
ATOM 1281 N N . LEU A 1 163 ? 10.395 -2.319 -31.527 1.00 64.56 163 LEU A N 1
ATOM 1282 C CA . LEU A 1 163 ? 9.220 -1.806 -32.221 1.00 64.56 163 LEU A CA 1
ATOM 1283 C C . LEU A 1 163 ? 9.642 -0.545 -32.967 1.00 64.56 163 LEU A C 1
ATOM 1285 O O . LEU A 1 163 ? 9.914 0.487 -32.351 1.00 64.56 163 LEU A O 1
ATOM 1289 N N . ALA A 1 164 ? 9.740 -0.650 -34.290 1.00 73.94 164 ALA A N 1
ATOM 1290 C CA . ALA A 1 164 ? 10.044 0.480 -35.148 1.00 73.94 164 ALA A CA 1
ATOM 1291 C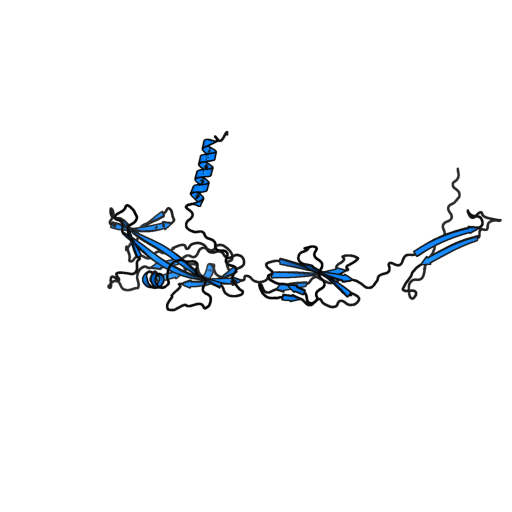 C . ALA A 1 164 ? 8.751 1.116 -35.664 1.00 73.94 164 ALA A C 1
ATOM 1293 O O . ALA A 1 164 ? 7.891 0.431 -36.216 1.00 73.94 164 ALA A O 1
ATOM 1294 N N . TYR A 1 165 ? 8.634 2.433 -35.544 1.00 77.56 165 TYR A N 1
ATOM 1295 C CA . TYR A 1 165 ? 7.563 3.186 -36.186 1.00 77.56 165 TYR A CA 1
ATOM 1296 C C . TYR A 1 165 ? 8.086 4.509 -36.734 1.00 77.56 165 TYR A C 1
ATOM 1298 O O . TYR A 1 165 ? 9.098 5.051 -36.288 1.00 77.56 165 TYR A O 1
ATOM 1306 N N . THR A 1 166 ? 7.386 5.037 -37.730 1.00 79.38 166 THR A N 1
ATOM 1307 C CA . THR A 1 166 ? 7.692 6.350 -38.292 1.00 79.38 166 THR A CA 1
ATOM 1308 C C . THR A 1 166 ? 6.938 7.409 -37.500 1.00 79.38 166 THR A C 1
ATOM 1310 O O . THR A 1 166 ? 5.712 7.338 -37.369 1.00 79.38 166 THR A O 1
ATOM 1313 N N . LYS A 1 167 ? 7.646 8.407 -36.963 1.00 74.25 167 LYS A N 1
ATOM 1314 C CA . LYS A 1 167 ? 6.992 9.518 -36.259 1.00 74.25 167 LYS A CA 1
ATOM 1315 C C . LYS A 1 167 ? 6.114 10.290 -37.250 1.00 74.25 167 LYS A C 1
ATOM 1317 O O . LYS A 1 167 ? 6.552 10.638 -38.342 1.00 74.25 167 LYS A O 1
ATOM 1322 N N . LYS A 1 168 ? 4.856 10.549 -36.878 1.00 70.19 168 LYS A N 1
ATOM 1323 C CA . LYS A 1 168 ? 3.870 11.204 -37.753 1.00 70.19 168 LYS A CA 1
ATOM 1324 C C . LYS A 1 168 ? 4.433 12.520 -38.310 1.00 70.19 168 LYS A C 1
ATOM 1326 O O . LYS A 1 168 ? 4.759 13.419 -37.540 1.00 70.19 168 LYS A O 1
ATOM 1331 N N . GLY A 1 169 ? 4.534 12.618 -39.637 1.00 72.38 169 GLY A N 1
ATOM 1332 C CA . GLY A 1 169 ? 5.057 13.802 -40.326 1.00 72.38 169 GLY A CA 1
ATOM 1333 C C . GLY A 1 169 ? 6.586 13.892 -40.431 1.00 72.38 169 GLY A C 1
ATOM 1334 O O . GLY A 1 169 ? 7.088 14.954 -40.785 1.00 72.38 169 GLY A O 1
ATOM 1335 N N . SER A 1 170 ? 7.338 12.823 -40.146 1.00 75.94 170 SER A N 1
ATOM 1336 C CA . SER A 1 170 ? 8.782 12.759 -40.409 1.00 75.94 170 SER A CA 1
ATOM 1337 C C . SER A 1 170 ? 9.172 11.460 -41.122 1.00 75.94 170 SER A C 1
ATOM 1339 O O . SER A 1 170 ? 8.446 10.478 -41.065 1.00 75.94 170 SER A O 1
ATOM 1341 N N . ASN A 1 171 ? 10.343 11.437 -41.768 1.00 78.38 171 ASN A N 1
ATOM 1342 C CA . ASN A 1 171 ? 10.950 10.210 -42.313 1.00 78.38 171 ASN A CA 1
ATOM 1343 C C . ASN A 1 171 ? 11.852 9.501 -41.282 1.00 78.38 171 ASN A C 1
ATOM 1345 O O . ASN A 1 171 ? 12.702 8.688 -41.642 1.00 78.38 171 ASN A O 1
ATOM 1349 N N . VAL A 1 172 ? 11.710 9.838 -39.996 1.00 80.31 172 VAL A N 1
ATOM 1350 C CA . VAL A 1 172 ? 12.558 9.305 -38.927 1.00 80.31 172 VAL A CA 1
ATOM 1351 C C . VAL A 1 172 ? 11.946 8.017 -38.392 1.00 80.31 172 VAL A C 1
ATOM 1353 O O . VAL A 1 172 ? 10.824 8.023 -37.877 1.00 80.31 172 VAL A O 1
ATOM 1356 N N . LYS A 1 173 ? 12.710 6.924 -38.483 1.00 81.44 173 LYS A N 1
ATOM 1357 C CA . LYS A 1 173 ? 12.399 5.661 -37.808 1.00 81.44 173 LYS A CA 1
ATOM 1358 C C . LYS A 1 173 ? 12.772 5.771 -36.332 1.00 81.44 173 LYS A C 1
ATOM 1360 O O . LYS A 1 173 ? 13.931 6.024 -36.006 1.00 81.44 173 LYS A O 1
ATOM 1365 N N . VAL A 1 174 ? 11.786 5.578 -35.468 1.00 81.25 174 VAL A N 1
ATOM 1366 C CA . VAL A 1 174 ? 11.930 5.546 -34.012 1.00 81.25 174 VAL A CA 1
ATOM 1367 C C . VAL A 1 174 ? 11.852 4.100 -33.557 1.00 81.25 174 VAL A C 1
ATOM 1369 O O . VAL A 1 174 ? 10.960 3.375 -33.988 1.00 81.25 174 VAL A O 1
ATOM 1372 N N . TYR A 1 175 ? 12.777 3.696 -32.694 1.00 82.50 175 TYR A N 1
ATOM 1373 C CA . TYR A 1 175 ? 12.879 2.352 -32.143 1.00 82.50 175 TYR A CA 1
ATOM 1374 C C . TYR A 1 175 ? 12.537 2.386 -30.657 1.00 82.50 175 TYR A C 1
ATOM 1376 O O . TYR A 1 175 ? 13.122 3.168 -29.905 1.00 82.50 175 TYR A O 1
ATOM 1384 N N . ARG A 1 176 ? 11.606 1.529 -30.233 1.00 83.06 176 ARG A N 1
ATOM 1385 C CA . ARG A 1 176 ? 11.136 1.421 -28.848 1.00 83.06 176 ARG A CA 1
ATOM 1386 C C . ARG A 1 176 ? 11.512 0.065 -28.247 1.00 83.06 176 ARG A C 1
ATOM 1388 O O . ARG A 1 176 ? 11.295 -0.962 -28.888 1.00 83.06 176 ARG A O 1
ATOM 1395 N N . ASN A 1 177 ? 12.023 0.080 -27.013 1.00 83.62 177 ASN A N 1
ATOM 1396 C CA . ASN A 1 177 ? 12.199 -1.112 -26.170 1.00 83.62 177 ASN A CA 1
ATOM 1397 C C . ASN A 1 177 ? 11.421 -0.965 -24.866 1.00 83.62 177 ASN A C 1
ATOM 1399 O O . ASN A 1 177 ? 11.315 0.138 -24.324 1.00 83.62 177 ASN A O 1
ATOM 1403 N N . TYR A 1 178 ? 10.961 -2.093 -24.334 1.00 86.38 178 TYR A N 1
ATOM 1404 C CA . TYR A 1 178 ? 10.285 -2.175 -23.049 1.00 86.38 178 TYR A CA 1
ATOM 1405 C C . TYR A 1 178 ? 11.246 -2.523 -21.917 1.00 86.38 178 TYR A C 1
ATOM 1407 O O . TYR A 1 178 ? 12.174 -3.320 -22.065 1.00 86.38 178 TYR A O 1
ATOM 1415 N N . VAL A 1 179 ? 10.978 -1.949 -20.753 1.00 87.75 179 VAL A N 1
ATOM 1416 C CA . VAL A 1 179 ? 11.673 -2.230 -19.501 1.00 87.75 179 VAL A CA 1
ATOM 1417 C C . VAL A 1 179 ? 10.602 -2.680 -18.509 1.00 87.75 179 VAL A C 1
ATOM 1419 O O . VAL A 1 179 ? 9.994 -1.849 -17.833 1.00 87.75 179 VAL A O 1
ATOM 1422 N N . PRO A 1 180 ? 10.259 -3.976 -18.500 1.00 90.75 180 PRO A N 1
ATOM 1423 C CA . PRO A 1 180 ? 9.186 -4.484 -17.666 1.00 90.75 180 PRO A CA 1
ATOM 1424 C C . PRO A 1 180 ? 9.735 -4.813 -16.270 1.00 90.75 180 PRO A C 1
ATOM 1426 O O . PRO A 1 180 ? 10.746 -5.505 -16.126 1.00 90.75 180 PRO A O 1
ATOM 1429 N N . ILE A 1 181 ? 9.077 -4.322 -15.227 1.00 90.50 181 ILE A N 1
ATOM 1430 C CA . ILE A 1 181 ? 9.454 -4.567 -13.833 1.00 90.50 181 ILE A CA 1
ATOM 1431 C C . ILE A 1 181 ? 8.247 -5.059 -13.043 1.00 90.50 181 ILE A C 1
ATOM 1433 O O . ILE A 1 181 ? 7.116 -4.648 -13.298 1.00 90.50 181 ILE A O 1
ATOM 1437 N N . ILE A 1 182 ? 8.494 -5.931 -12.073 1.00 90.69 182 ILE A N 1
ATOM 1438 C CA . ILE A 1 182 ? 7.531 -6.251 -11.025 1.00 90.69 182 ILE A CA 1
ATOM 1439 C C . ILE A 1 182 ? 7.966 -5.516 -9.767 1.00 90.69 182 ILE A C 1
ATOM 1441 O O . ILE A 1 182 ? 9.108 -5.667 -9.327 1.00 90.69 182 ILE A O 1
ATOM 1445 N N . VAL A 1 183 ? 7.041 -4.758 -9.188 1.00 88.94 183 VAL A N 1
ATOM 1446 C CA . VAL A 1 183 ? 7.176 -4.222 -7.835 1.00 88.94 183 VAL A CA 1
ATOM 1447 C C . VAL A 1 183 ? 6.266 -5.037 -6.931 1.00 88.94 183 VAL A C 1
ATOM 1449 O O . VAL A 1 183 ? 5.062 -5.118 -7.174 1.00 88.94 183 VAL A O 1
ATOM 1452 N N . THR A 1 184 ? 6.848 -5.671 -5.920 1.00 89.19 184 THR A N 1
ATOM 1453 C CA . THR A 1 184 ? 6.103 -6.403 -4.899 1.00 89.19 184 THR A CA 1
ATOM 1454 C C . THR A 1 184 ? 5.941 -5.503 -3.693 1.00 89.19 184 THR A C 1
ATOM 1456 O O . THR A 1 184 ? 6.925 -5.058 -3.097 1.00 89.19 184 THR A O 1
ATOM 1459 N N . TYR A 1 185 ? 4.693 -5.254 -3.332 1.00 84.94 185 TYR A N 1
ATOM 1460 C CA . TYR A 1 185 ? 4.325 -4.474 -2.164 1.00 84.94 185 TYR A CA 1
ATOM 1461 C C . TYR A 1 185 ? 3.927 -5.387 -1.014 1.00 84.94 185 TYR A C 1
ATOM 1463 O O . TYR A 1 185 ? 3.281 -6.410 -1.238 1.00 84.94 185 TYR A O 1
ATOM 1471 N N . GLU A 1 186 ? 4.264 -4.987 0.207 1.00 81.06 186 GLU A N 1
ATOM 1472 C CA . GLU A 1 186 ? 3.701 -5.568 1.421 1.00 81.06 186 GLU A CA 1
ATOM 1473 C C . GLU A 1 186 ? 2.982 -4.491 2.237 1.00 81.06 186 GLU A C 1
ATOM 1475 O O . GLU A 1 186 ? 3.417 -3.332 2.236 1.00 81.06 186 GLU A O 1
ATOM 1480 N N . PRO A 1 187 ? 1.876 -4.840 2.916 1.00 75.12 187 PRO A N 1
ATOM 1481 C CA . PRO A 1 187 ? 1.214 -3.915 3.820 1.00 75.12 187 PRO A CA 1
ATOM 1482 C C . PRO A 1 187 ? 2.203 -3.416 4.872 1.00 75.12 187 PRO A C 1
ATOM 1484 O O . PRO A 1 187 ? 2.987 -4.192 5.420 1.00 75.12 187 PRO A O 1
ATOM 1487 N N . VAL A 1 188 ? 2.141 -2.129 5.203 1.00 74.38 188 VAL A N 1
ATOM 1488 C CA . VAL A 1 188 ? 3.012 -1.555 6.241 1.00 74.38 188 VAL A CA 1
ATOM 1489 C C . VAL A 1 188 ? 2.691 -2.119 7.638 1.00 74.38 188 VAL A C 1
ATOM 1491 O O . VAL A 1 188 ? 3.569 -2.086 8.485 1.00 74.38 188 VAL A O 1
ATOM 1494 N N . SER A 1 189 ? 1.490 -2.688 7.858 1.00 62.25 189 SER A N 1
ATOM 1495 C CA . SER A 1 189 ? 0.922 -3.273 9.100 1.00 62.25 189 SER A CA 1
ATOM 1496 C C . SER A 1 189 ? 1.613 -2.856 10.419 1.00 62.25 189 SER A C 1
ATOM 1498 O O . SER A 1 189 ? 2.721 -3.281 10.731 1.00 62.25 189 SER A O 1
ATOM 1500 N N . LYS A 1 190 ? 0.954 -2.126 11.317 1.00 59.59 190 LYS A N 1
ATOM 1501 C CA . LYS A 1 190 ? -0.276 -2.570 11.981 1.00 59.59 190 LYS A CA 1
ATOM 1502 C C . LYS A 1 190 ? -1.197 -1.399 12.285 1.00 59.59 190 LYS A C 1
ATOM 1504 O O . LYS A 1 190 ? -0.748 -0.364 12.776 1.00 59.59 190 LYS A O 1
ATOM 1509 N N . SER A 1 191 ? -2.489 -1.621 12.084 1.00 72.62 191 SER A N 1
ATOM 1510 C CA . SER A 1 191 ? -3.494 -0.735 12.652 1.00 72.62 191 SER A CA 1
ATOM 1511 C C . SER A 1 191 ? -3.447 -0.893 14.167 1.00 72.62 191 SER A C 1
ATOM 1513 O O . SER A 1 191 ? -3.445 -2.015 14.684 1.00 72.62 191 SER A O 1
ATOM 1515 N N . LYS A 1 192 ? -3.332 0.220 14.885 1.00 84.75 192 LYS A N 1
ATOM 1516 C CA . LYS A 1 192 ? -3.299 0.214 16.346 1.00 84.75 192 LYS A CA 1
ATOM 1517 C C . LYS A 1 192 ? -4.695 0.496 16.847 1.00 84.75 192 LYS A C 1
ATOM 1519 O O . LYS A 1 192 ? -5.263 1.537 16.536 1.00 84.75 192 LYS A O 1
ATOM 1524 N N . LEU A 1 193 ? -5.222 -0.405 17.659 1.00 90.19 193 LEU A N 1
ATOM 1525 C CA . LEU A 1 193 ? -6.433 -0.146 18.410 1.00 90.19 193 LEU A CA 1
ATOM 1526 C C . LEU A 1 193 ? -6.071 0.136 19.857 1.00 90.19 193 LEU A C 1
ATOM 1528 O O . LEU A 1 193 ? -5.530 -0.731 20.544 1.00 90.19 193 LEU A O 1
ATOM 1532 N N . THR A 1 194 ? -6.403 1.334 20.319 1.00 94.19 194 THR A N 1
ATOM 1533 C CA . THR A 1 194 ? -6.344 1.670 21.739 1.00 94.19 194 THR A CA 1
ATOM 1534 C C . THR A 1 194 ? -7.701 1.399 22.368 1.00 94.19 194 THR A C 1
ATOM 1536 O O . THR A 1 194 ? -8.707 1.974 21.963 1.00 94.19 194 THR A O 1
ATOM 1539 N N . ILE A 1 195 ? -7.733 0.510 23.352 1.00 95.88 195 ILE A N 1
ATOM 1540 C CA . ILE A 1 195 ? -8.946 0.110 24.057 1.00 95.88 195 ILE A CA 1
ATOM 1541 C C . ILE A 1 195 ? -8.945 0.797 25.417 1.00 95.88 195 ILE A C 1
ATOM 1543 O O . ILE A 1 195 ? -8.029 0.600 26.220 1.00 95.88 195 ILE A O 1
ATOM 1547 N N . ASN A 1 196 ? -9.971 1.601 25.673 1.00 96.31 196 ASN A N 1
ATOM 1548 C CA . ASN A 1 196 ? -10.178 2.278 26.946 1.00 96.31 196 ASN A CA 1
ATOM 1549 C C . ASN A 1 196 ? -11.347 1.647 27.705 1.00 96.31 196 ASN A C 1
ATOM 1551 O O . ASN A 1 196 ? -12.303 1.148 27.113 1.00 96.31 196 ASN A O 1
ATOM 1555 N N . TYR A 1 197 ? -11.289 1.728 29.030 1.00 96.56 197 TYR A N 1
ATOM 1556 C CA . TYR A 1 197 ? -12.265 1.122 29.926 1.00 96.56 197 TYR A CA 1
ATOM 1557 C C . TYR A 1 197 ? -12.828 2.185 30.861 1.00 96.56 197 TYR A C 1
ATOM 1559 O O . TYR A 1 197 ? -12.079 2.764 31.652 1.00 96.56 197 TYR A O 1
ATOM 1567 N N . TYR A 1 198 ? -14.134 2.424 30.791 1.00 94.75 198 TYR A N 1
ATOM 1568 C CA . TYR A 1 198 ? -14.805 3.482 31.538 1.00 94.75 198 TYR A CA 1
ATOM 1569 C C . TYR A 1 198 ? -15.962 2.958 32.380 1.00 94.75 198 TYR A C 1
ATOM 1571 O O . TYR A 1 198 ? -16.670 2.028 31.990 1.00 94.75 198 TYR A O 1
ATOM 1579 N N . ASP A 1 199 ? -16.207 3.630 33.498 1.00 92.44 199 ASP A N 1
ATOM 1580 C CA . ASP A 1 199 ? -17.485 3.542 34.193 1.00 92.44 199 ASP A CA 1
ATOM 1581 C C . ASP A 1 199 ? -18.552 4.361 33.444 1.00 92.44 199 ASP A C 1
ATOM 1583 O O . ASP A 1 199 ? -18.320 5.488 32.997 1.00 92.44 199 ASP A O 1
ATOM 1587 N N . GLU A 1 200 ? -19.741 3.788 33.276 1.00 90.62 200 GLU A N 1
ATOM 1588 C CA . GLU A 1 200 ? -20.830 4.377 32.503 1.00 90.62 200 GLU A CA 1
ATOM 1589 C C . GLU A 1 200 ? -21.344 5.672 33.138 1.00 90.62 200 GLU A C 1
ATOM 1591 O O . GLU A 1 200 ? -21.697 6.597 32.400 1.00 90.62 200 GLU A O 1
ATOM 1596 N N . ILE A 1 201 ? -21.392 5.743 34.468 1.00 86.56 201 ILE A N 1
ATOM 1597 C CA . ILE A 1 201 ? -22.035 6.834 35.205 1.00 86.56 201 ILE A CA 1
ATOM 1598 C C . ILE A 1 201 ? -21.050 7.990 35.380 1.00 86.56 201 ILE A C 1
ATOM 1600 O O . ILE A 1 201 ? -21.305 9.105 34.931 1.00 86.56 201 ILE A O 1
ATOM 1604 N N . SER A 1 202 ? -19.901 7.714 35.989 1.00 86.06 202 SER A N 1
ATOM 1605 C CA . SER A 1 202 ? -18.870 8.703 36.314 1.00 86.06 202 SER A CA 1
ATOM 1606 C C . SER A 1 202 ? -17.997 9.097 35.122 1.00 86.06 202 SER A C 1
ATOM 1608 O O . SER A 1 202 ? -17.327 10.127 35.181 1.00 86.06 202 SER A O 1
ATOM 1610 N N . LYS A 1 203 ? -17.980 8.290 34.049 1.00 86.19 203 LYS A N 1
ATOM 1611 C CA . LYS A 1 203 ? -17.095 8.447 32.876 1.00 86.19 203 LYS A CA 1
ATOM 1612 C C . LYS A 1 203 ? -15.598 8.387 33.200 1.00 86.19 203 LYS A C 1
ATOM 1614 O O . LYS A 1 203 ? -14.774 8.750 32.362 1.00 86.19 203 LYS A O 1
ATOM 1619 N N . GLN A 1 204 ? -15.228 7.917 34.389 1.00 91.00 204 GLN A N 1
ATOM 1620 C CA . GLN A 1 204 ? -13.831 7.766 34.786 1.00 91.00 204 GLN A CA 1
ATOM 1621 C C . GLN A 1 204 ? -13.234 6.467 34.244 1.00 91.00 204 GLN A C 1
ATOM 1623 O O . GLN A 1 204 ? -13.949 5.486 34.031 1.00 91.00 204 GLN A O 1
ATOM 1628 N N . LYS A 1 205 ? -11.913 6.461 34.012 1.00 92.31 205 LYS A N 1
ATOM 1629 C CA . LYS A 1 205 ? -11.189 5.243 33.631 1.00 92.31 205 LYS A CA 1
ATOM 1630 C C . LYS A 1 205 ? -11.171 4.269 34.807 1.00 92.31 205 LYS A C 1
ATOM 1632 O O . LYS A 1 205 ? -10.763 4.645 35.900 1.00 92.31 205 LYS A O 1
ATOM 1637 N N . ILE A 1 206 ? -11.567 3.023 34.558 1.00 92.19 206 ILE A N 1
ATOM 1638 C CA . ILE A 1 206 ? -11.625 1.960 35.582 1.00 92.19 206 ILE A CA 1
ATOM 1639 C C . ILE A 1 206 ? -10.519 0.913 35.432 1.00 92.19 206 ILE A C 1
ATOM 1641 O O . ILE A 1 206 ? -10.316 0.084 36.314 1.00 92.19 206 ILE A O 1
ATOM 1645 N N . LYS A 1 207 ? -9.802 0.946 34.307 1.00 91.00 207 LYS A N 1
ATOM 1646 C CA . LYS A 1 207 ? -8.659 0.086 34.000 1.00 91.00 207 LYS A CA 1
ATOM 1647 C C . LYS A 1 207 ? -7.710 0.839 33.066 1.00 91.00 207 LYS A C 1
ATOM 1649 O O . LYS A 1 207 ? -8.147 1.704 32.301 1.00 91.00 207 LYS A O 1
ATOM 1654 N N . GLU A 1 208 ? -6.420 0.513 33.131 1.00 92.62 208 GLU A N 1
ATOM 1655 C CA . GLU A 1 208 ? -5.434 1.010 32.170 1.00 92.62 208 GLU A CA 1
ATOM 1656 C C . GLU A 1 208 ? -5.824 0.642 30.735 1.00 92.62 208 GLU A C 1
ATOM 1658 O O . GLU A 1 208 ? -6.315 -0.457 30.460 1.00 92.62 208 GLU A O 1
ATOM 1663 N N . SER A 1 209 ? -5.614 1.588 29.823 1.00 93.81 209 SER A N 1
ATOM 1664 C CA . SER A 1 209 ? -5.853 1.364 28.401 1.00 93.81 209 SER A CA 1
ATOM 1665 C C . SER A 1 209 ? -4.826 0.386 27.836 1.00 93.81 209 SER A C 1
ATOM 1667 O O . SER A 1 209 ? -3.658 0.406 28.220 1.00 93.81 209 SER A O 1
ATOM 1669 N N . GLU A 1 210 ? -5.255 -0.437 26.890 1.00 93.25 210 GLU A N 1
ATOM 1670 C CA . GLU A 1 210 ? -4.387 -1.377 26.183 1.00 93.25 210 GLU A CA 1
ATOM 1671 C C . GLU A 1 210 ? -4.290 -0.994 24.709 1.00 93.25 210 GLU A C 1
ATOM 1673 O O . GLU A 1 210 ? -5.274 -0.573 24.103 1.00 93.25 210 GLU A O 1
ATOM 1678 N N . THR A 1 211 ? -3.110 -1.156 24.119 1.00 90.50 211 THR A N 1
ATOM 1679 C CA . THR A 1 211 ? -2.918 -0.982 22.678 1.00 90.50 211 THR A CA 1
ATOM 1680 C C . THR A 1 211 ? -2.696 -2.348 22.057 1.00 90.50 211 THR A C 1
ATOM 1682 O O . THR A 1 211 ? -1.780 -3.074 22.445 1.00 90.50 211 THR A O 1
ATOM 1685 N N . ARG A 1 212 ? -3.536 -2.698 21.084 1.00 87.44 212 ARG A N 1
ATOM 1686 C CA . ARG A 1 212 ? -3.395 -3.915 20.290 1.00 87.44 212 ARG A CA 1
ATOM 1687 C C . ARG A 1 212 ? -2.987 -3.558 18.879 1.00 87.44 212 ARG A C 1
ATOM 1689 O O . ARG A 1 212 ? -3.546 -2.656 18.262 1.00 87.44 212 ARG A O 1
ATOM 1696 N N . GLU A 1 213 ? -2.026 -4.305 18.372 1.00 84.62 213 GLU A N 1
ATOM 1697 C CA . GLU A 1 213 ? -1.695 -4.306 16.960 1.00 84.62 213 GLU A CA 1
ATOM 1698 C C . GLU A 1 213 ? -2.613 -5.302 16.266 1.00 84.62 213 GLU A C 1
ATOM 1700 O O . GLU A 1 213 ? -2.683 -6.467 16.659 1.00 84.62 213 GLU A O 1
ATOM 1705 N N . LEU A 1 214 ? -3.349 -4.827 15.271 1.00 79.12 214 LEU A N 1
ATOM 1706 C CA . LEU A 1 214 ? -4.349 -5.620 14.583 1.00 79.12 214 LEU A CA 1
ATOM 1707 C C . LEU A 1 214 ? -3.969 -5.832 13.121 1.00 79.12 214 LEU A C 1
ATOM 1709 O O . LEU A 1 214 ? -3.286 -5.014 12.495 1.00 79.12 214 LEU A O 1
ATOM 1713 N N . GLU A 1 215 ? -4.430 -6.955 12.580 1.00 68.19 215 GLU A N 1
ATOM 1714 C CA . GLU A 1 215 ? -4.174 -7.314 11.194 1.00 68.19 215 GLU A CA 1
ATOM 1715 C C . GLU A 1 215 ? -5.207 -6.670 10.265 1.00 68.19 215 GLU A C 1
ATOM 1717 O O . GLU A 1 215 ? -6.421 -6.773 10.476 1.00 68.19 215 GLU A O 1
ATOM 1722 N N . PHE A 1 216 ? -4.710 -6.026 9.209 1.00 63.78 216 PHE A N 1
ATOM 1723 C CA . PHE A 1 216 ? -5.528 -5.422 8.162 1.00 63.78 216 PHE A CA 1
ATOM 1724 C C . PHE A 1 216 ? -6.350 -6.487 7.420 1.00 63.78 216 PHE A C 1
ATOM 1726 O O . PHE A 1 216 ? -5.855 -7.580 7.140 1.00 63.78 216 PHE A O 1
ATOM 1733 N N . ASN A 1 217 ? -7.606 -6.171 7.079 1.00 61.44 217 ASN A N 1
ATOM 1734 C CA . ASN A 1 217 ? -8.525 -7.050 6.335 1.00 61.44 217 ASN A CA 1
ATOM 1735 C C . ASN A 1 217 ? -8.773 -8.446 6.938 1.00 61.44 217 ASN A C 1
ATOM 1737 O O . ASN A 1 217 ? -9.277 -9.342 6.256 1.00 61.44 217 ASN A O 1
ATOM 1741 N N . LYS A 1 218 ? -8.495 -8.635 8.230 1.00 67.50 218 LYS A N 1
ATOM 1742 C CA . LYS A 1 218 ? -8.984 -9.786 8.991 1.00 67.50 218 LYS A CA 1
ATOM 1743 C C . LYS A 1 218 ? -10.106 -9.369 9.927 1.00 67.50 218 LYS A C 1
ATOM 1745 O O . LYS A 1 218 ? -10.196 -8.219 10.351 1.00 67.50 218 LYS A O 1
ATOM 1750 N N . ASN A 1 219 ? -10.977 -10.325 10.245 1.00 78.75 219 ASN A N 1
ATOM 1751 C CA . ASN A 1 219 ? -11.923 -10.146 11.334 1.00 78.75 219 ASN A CA 1
ATOM 1752 C C . ASN A 1 219 ? -11.158 -10.244 12.656 1.00 78.75 219 ASN A C 1
ATOM 1754 O O . ASN A 1 219 ? -10.760 -11.337 13.062 1.00 78.75 219 ASN A O 1
ATOM 1758 N N . ASN A 1 220 ? -10.920 -9.098 13.289 1.00 83.50 220 ASN A N 1
ATOM 1759 C CA . ASN A 1 220 ? -10.257 -9.031 14.580 1.00 83.50 220 ASN A CA 1
ATOM 1760 C C . ASN A 1 220 ? -11.323 -9.180 15.666 1.00 83.50 220 ASN A C 1
ATOM 1762 O O . ASN A 1 220 ? -12.194 -8.324 15.821 1.00 83.50 220 ASN A O 1
ATOM 1766 N N . VAL A 1 221 ? -11.256 -10.290 16.399 1.00 89.38 221 VAL A N 1
ATOM 1767 C CA . VAL A 1 221 ? -12.188 -10.604 17.484 1.00 89.38 221 VAL A CA 1
ATOM 1768 C C . VAL A 1 221 ? -11.573 -10.146 18.799 1.00 89.38 221 VAL A C 1
ATOM 1770 O O . VAL A 1 221 ? -10.540 -10.663 19.227 1.00 89.38 221 VAL A O 1
ATOM 1773 N N . ILE A 1 222 ? -12.207 -9.174 19.446 1.00 91.69 222 ILE A N 1
ATOM 1774 C CA . ILE A 1 222 ? -11.726 -8.583 20.692 1.00 91.69 222 ILE A CA 1
ATOM 1775 C C . ILE A 1 222 ? -12.667 -9.012 21.818 1.00 91.69 222 ILE A C 1
ATOM 1777 O O . ILE A 1 222 ? -13.791 -8.509 21.903 1.00 91.69 222 ILE A O 1
ATOM 1781 N N . PRO A 1 223 ? -12.247 -9.955 22.679 1.00 92.44 223 PRO A N 1
ATOM 1782 C CA . PRO A 1 223 ? -13.037 -10.323 23.841 1.00 92.44 223 PRO A CA 1
ATOM 1783 C C . PRO A 1 223 ? -13.069 -9.157 24.827 1.00 92.44 223 PRO A C 1
ATOM 1785 O O . PRO A 1 223 ? -12.029 -8.564 25.128 1.00 92.44 223 PRO A O 1
ATOM 1788 N N . ILE A 1 224 ? -14.258 -8.848 25.340 1.00 92.88 224 ILE A N 1
ATOM 1789 C CA . ILE A 1 224 ? -14.409 -7.855 26.401 1.00 92.88 224 ILE A CA 1
ATOM 1790 C C . ILE A 1 224 ? -14.021 -8.525 27.721 1.00 92.88 224 ILE A C 1
ATOM 1792 O O . ILE A 1 224 ? -14.639 -9.530 28.084 1.00 92.88 224 ILE A O 1
ATOM 1796 N N . PRO A 1 225 ? -13.002 -8.016 28.437 1.00 92.31 225 PRO A N 1
ATOM 1797 C CA . PRO A 1 225 ? -12.565 -8.632 29.677 1.00 92.31 225 PRO A CA 1
ATOM 1798 C C . PRO A 1 225 ? -13.618 -8.452 30.770 1.00 92.31 225 PRO A C 1
ATOM 1800 O O . PRO A 1 225 ? -14.254 -7.398 30.880 1.00 92.31 225 PRO A O 1
ATOM 1803 N N . GLU A 1 226 ? -13.751 -9.465 31.619 1.00 92.25 226 GLU A N 1
ATOM 1804 C CA . GLU A 1 226 ? -14.461 -9.327 32.885 1.00 92.25 226 GLU A CA 1
ATOM 1805 C C . GLU A 1 226 ? -13.647 -8.435 33.828 1.00 92.25 226 GLU A C 1
ATOM 1807 O O . GLU A 1 226 ? -12.432 -8.596 33.971 1.00 92.25 226 GLU A O 1
ATOM 1812 N N . ILE A 1 227 ? -14.318 -7.473 34.458 1.00 90.38 227 ILE A N 1
ATOM 1813 C CA . ILE A 1 227 ? -13.726 -6.589 35.463 1.00 90.38 227 ILE A CA 1
ATOM 1814 C C . ILE A 1 227 ? -14.483 -6.845 36.773 1.00 90.38 227 ILE A C 1
ATOM 1816 O O . ILE A 1 227 ? -15.710 -6.723 36.778 1.00 90.38 227 ILE A O 1
ATOM 1820 N N . PRO A 1 228 ? -13.801 -7.208 37.879 1.00 89.81 228 PRO A N 1
ATOM 1821 C CA . PRO A 1 228 ? -14.459 -7.457 39.160 1.00 89.81 228 PRO A CA 1
ATOM 1822 C C . PRO A 1 228 ? -15.356 -6.288 39.566 1.00 89.81 228 PRO A C 1
ATOM 1824 O O . PRO A 1 228 ? -14.950 -5.149 39.390 1.00 89.81 228 PRO A O 1
ATOM 1827 N N . THR A 1 229 ? -16.543 -6.587 40.107 1.00 87.38 229 THR A N 1
ATOM 1828 C CA . THR A 1 229 ? -17.596 -5.631 40.531 1.00 87.38 229 THR A CA 1
ATOM 1829 C C . THR A 1 229 ? -18.261 -4.799 39.429 1.00 87.38 229 THR A C 1
ATOM 1831 O O . THR A 1 229 ? -19.251 -4.124 39.705 1.00 87.38 229 THR A O 1
ATOM 1834 N N . TYR A 1 230 ? -17.808 -4.901 38.179 1.00 90.94 230 TYR A N 1
ATOM 1835 C CA . TYR A 1 230 ? -18.358 -4.177 37.037 1.00 90.94 230 TYR A CA 1
ATOM 1836 C C . TYR A 1 230 ? -19.088 -5.118 36.073 1.00 90.94 230 TYR A C 1
ATOM 1838 O O . TYR A 1 230 ? -18.643 -6.227 35.790 1.00 90.94 230 TYR A O 1
ATOM 1846 N N . THR A 1 231 ? -20.205 -4.657 35.511 1.00 92.50 231 THR A N 1
ATOM 1847 C CA . THR A 1 231 ? -20.944 -5.375 34.460 1.00 92.50 231 THR A CA 1
ATOM 1848 C C . THR A 1 231 ? -20.805 -4.639 33.134 1.00 92.50 231 THR A C 1
ATOM 1850 O O . THR A 1 231 ? -21.138 -3.458 33.054 1.00 92.50 231 THR A O 1
ATOM 1853 N N . PHE A 1 232 ? -20.346 -5.317 32.079 1.00 95.06 232 PHE A N 1
ATOM 1854 C CA . PHE A 1 232 ? -20.269 -4.731 30.736 1.00 95.06 232 PHE A CA 1
ATOM 1855 C C . PHE A 1 232 ? -21.642 -4.213 30.266 1.00 95.06 232 PHE A C 1
ATOM 1857 O O . PHE A 1 232 ? -22.671 -4.854 30.495 1.00 95.06 232 PHE A O 1
ATOM 1864 N N . LYS A 1 233 ? -21.660 -3.046 29.607 1.00 95.25 233 LYS A N 1
ATOM 1865 C CA . LYS A 1 233 ? -22.884 -2.430 29.074 1.00 95.25 233 LYS A CA 1
ATOM 1866 C C . LYS A 1 233 ? -22.854 -2.246 27.571 1.00 95.25 233 LYS A C 1
ATOM 1868 O O . LYS A 1 233 ? -23.733 -2.758 26.882 1.00 95.25 233 LYS A O 1
ATOM 1873 N N . TYR A 1 234 ? -21.895 -1.473 27.083 1.00 95.75 234 TYR A N 1
ATOM 1874 C CA . TYR A 1 234 ? -21.740 -1.197 25.663 1.00 95.75 234 TYR A CA 1
ATOM 1875 C C . TYR A 1 234 ? -20.322 -0.731 25.356 1.00 95.75 234 TYR A C 1
ATOM 1877 O O . TYR A 1 234 ? -19.552 -0.391 26.250 1.00 95.75 234 TYR A O 1
ATOM 1885 N N . TRP A 1 235 ? -19.993 -0.669 24.078 1.00 96.31 235 TRP A N 1
ATOM 1886 C CA . TRP A 1 235 ? -18.786 -0.054 23.562 1.00 96.31 235 TRP A CA 1
ATOM 1887 C C . TRP A 1 235 ? -19.119 0.957 22.462 1.00 96.31 235 TRP A C 1
ATOM 1889 O O . TRP A 1 235 ? -20.219 0.947 21.895 1.00 96.31 235 TRP A O 1
ATOM 1899 N N . ILE A 1 236 ? -18.172 1.853 22.196 1.00 93.94 236 ILE A N 1
ATOM 1900 C CA . ILE A 1 236 ? -18.209 2.846 21.120 1.00 93.94 236 ILE A CA 1
ATOM 1901 C C . ILE A 1 236 ? -16.890 2.750 20.355 1.00 93.94 236 ILE A C 1
ATOM 1903 O O . ILE A 1 236 ? -15.820 2.702 20.954 1.00 93.94 236 ILE A O 1
ATOM 1907 N N . TYR A 1 237 ? -16.973 2.724 19.029 1.00 92.56 237 TYR A N 1
ATOM 1908 C CA . TYR A 1 237 ? -15.809 2.711 18.146 1.00 92.56 237 TYR A CA 1
ATOM 1909 C C . TYR A 1 237 ? -15.583 4.098 17.541 1.00 92.56 237 TYR A C 1
ATOM 1911 O O . TYR A 1 237 ? -16.552 4.727 17.098 1.00 92.56 237 TYR A O 1
ATOM 1919 N N . ASP A 1 238 ? -14.336 4.572 17.571 1.00 88.06 238 ASP A N 1
ATOM 1920 C CA . ASP A 1 238 ? -13.855 5.860 17.046 1.00 88.06 238 ASP A CA 1
ATOM 1921 C C . ASP A 1 238 ? -14.725 7.066 17.410 1.00 88.06 238 ASP A C 1
ATOM 1923 O O . ASP A 1 238 ? -14.983 7.945 16.588 1.00 88.06 238 ASP A O 1
ATOM 1927 N N . ASN A 1 239 ? -15.236 7.103 18.644 1.00 83.88 239 ASN A N 1
ATOM 1928 C CA . ASN A 1 239 ? -16.130 8.170 19.101 1.00 83.88 239 ASN A CA 1
ATOM 1929 C C . ASN A 1 239 ? -17.341 8.410 18.177 1.00 83.88 239 ASN A C 1
ATOM 1931 O O . ASN A 1 239 ? -17.936 9.486 18.193 1.00 83.88 239 ASN A O 1
ATOM 1935 N N . SER A 1 240 ? -17.763 7.400 17.408 1.00 83.38 240 SER A N 1
ATOM 1936 C CA . SER A 1 240 ? -18.890 7.496 16.465 1.00 83.38 240 SER A CA 1
ATOM 1937 C C . SER A 1 240 ? -20.231 7.836 17.128 1.00 83.38 240 SER A C 1
ATOM 1939 O O . SER A 1 240 ? -21.224 8.063 16.441 1.00 83.38 240 SER A O 1
ATOM 1941 N N . GLY A 1 241 ? -20.301 7.792 18.462 1.00 83.75 241 GLY A N 1
ATOM 1942 C CA . GLY A 1 241 ? -21.519 7.977 19.249 1.00 83.75 241 GLY A CA 1
ATOM 1943 C C . GLY A 1 241 ? -22.481 6.787 19.196 1.00 83.75 241 GLY A C 1
ATOM 1944 O O . GLY A 1 241 ? -23.436 6.740 19.972 1.00 83.75 241 GLY A O 1
ATOM 1945 N N . THR A 1 242 ? -22.228 5.799 18.333 1.00 90.62 242 THR A N 1
ATOM 1946 C CA . THR A 1 242 ? -23.058 4.597 18.219 1.00 90.62 242 THR A CA 1
ATOM 1947 C C . THR A 1 242 ? -22.691 3.611 19.320 1.00 90.62 242 THR A C 1
ATOM 1949 O O . THR A 1 242 ? -21.562 3.130 19.376 1.00 90.62 242 THR A O 1
ATOM 1952 N N . ARG A 1 243 ? -23.658 3.296 20.187 1.00 92.75 243 ARG A N 1
ATOM 1953 C CA . ARG A 1 243 ? -23.490 2.324 21.274 1.00 92.75 243 ARG A CA 1
ATOM 1954 C C . ARG A 1 243 ? -23.839 0.921 20.796 1.00 92.75 243 ARG A C 1
ATOM 1956 O O . ARG A 1 243 ? -24.889 0.722 20.188 1.00 92.75 243 ARG A O 1
ATOM 1963 N N . ARG A 1 244 ? -22.975 -0.037 21.111 1.00 93.06 244 ARG A N 1
ATOM 1964 C CA . ARG A 1 244 ? -23.078 -1.443 20.705 1.00 93.06 244 ARG A CA 1
ATOM 1965 C C . ARG A 1 244 ? -22.810 -2.364 21.883 1.00 93.06 244 ARG A C 1
ATOM 1967 O O . ARG A 1 244 ? -22.041 -2.002 22.763 1.00 93.06 244 ARG A O 1
ATOM 1974 N N . ASN A 1 245 ? -23.467 -3.513 21.945 1.00 94.88 245 ASN A N 1
ATOM 1975 C CA . ASN A 1 245 ? -23.455 -4.388 23.123 1.00 94.88 245 ASN A CA 1
ATOM 1976 C C . ASN A 1 245 ? -23.082 -5.841 22.800 1.00 94.88 245 ASN A C 1
ATOM 1978 O O . ASN A 1 245 ? -23.179 -6.708 23.667 1.00 94.88 245 ASN A O 1
ATOM 1982 N N . GLU A 1 246 ? -22.631 -6.113 21.578 1.00 93.06 246 GLU A N 1
ATOM 1983 C CA . GLU A 1 246 ? -22.051 -7.397 21.217 1.00 93.06 246 GLU A CA 1
ATOM 1984 C C . GLU A 1 246 ? -20.731 -7.652 21.964 1.00 93.06 246 GLU A C 1
ATOM 1986 O O . GLU A 1 246 ? -19.880 -6.767 22.090 1.00 93.06 246 GLU A O 1
ATOM 1991 N N . ASN A 1 247 ? -20.568 -8.887 22.444 1.00 91.19 247 ASN A N 1
ATOM 1992 C CA . ASN A 1 247 ? -19.345 -9.420 23.037 1.00 91.19 247 ASN A CA 1
ATOM 1993 C C . ASN A 1 247 ? -19.161 -10.865 22.527 1.00 91.19 247 ASN A C 1
ATOM 1995 O O . ASN A 1 247 ? -20.046 -11.690 22.774 1.00 91.19 247 ASN A O 1
ATOM 1999 N N . PRO A 1 248 ? -18.066 -11.196 21.817 1.00 92.25 248 PRO A N 1
ATOM 2000 C CA . PRO A 1 248 ? -16.902 -10.351 21.536 1.00 92.25 248 PRO A CA 1
ATOM 2001 C C . PRO A 1 248 ? -17.171 -9.243 20.506 1.00 92.25 248 PRO A C 1
ATOM 2003 O O . PRO A 1 248 ? -18.106 -9.322 19.710 1.00 92.25 248 PRO A O 1
ATOM 2006 N N . VAL A 1 249 ? -16.317 -8.217 20.514 1.00 92.19 249 VAL A N 1
ATOM 2007 C CA . VAL A 1 249 ? -16.338 -7.124 19.533 1.00 92.19 249 VAL A CA 1
ATOM 2008 C C . VAL A 1 249 ? -15.683 -7.604 18.242 1.00 92.19 249 VAL A C 1
ATOM 2010 O O . VAL A 1 249 ? -14.541 -8.063 18.261 1.00 92.19 249 VAL A O 1
ATOM 2013 N N . ASN A 1 250 ? -16.390 -7.488 17.119 1.00 89.75 250 ASN A N 1
ATOM 2014 C CA . ASN A 1 250 ? -15.830 -7.758 15.796 1.00 89.75 250 ASN A CA 1
ATOM 2015 C C . ASN A 1 250 ? -15.412 -6.444 15.144 1.00 89.75 250 ASN A C 1
ATOM 2017 O O . ASN A 1 250 ? -16.251 -5.574 14.904 1.00 89.75 250 ASN A O 1
ATOM 2021 N N . VAL A 1 251 ? -14.122 -6.319 14.840 1.00 84.06 251 VAL A N 1
ATOM 2022 C CA . VAL A 1 251 ? -13.557 -5.147 14.173 1.00 84.06 251 VAL A CA 1
ATOM 2023 C C . VAL A 1 251 ? -12.974 -5.581 12.828 1.00 84.06 251 VAL A C 1
ATOM 2025 O O . VAL A 1 251 ? -12.119 -6.468 12.765 1.00 84.06 251 VAL A O 1
ATOM 2028 N N . TRP A 1 252 ? -13.453 -4.974 11.740 1.00 77.62 252 TRP A N 1
ATOM 2029 C CA . TRP A 1 252 ? -13.081 -5.337 10.370 1.00 77.62 252 TRP A CA 1
ATOM 2030 C C . TRP A 1 252 ? -12.557 -4.131 9.594 1.00 77.62 252 TRP A C 1
ATOM 2032 O O . TRP A 1 252 ? -13.024 -3.017 9.811 1.00 77.62 252 TRP A O 1
ATOM 2042 N N . GLY A 1 253 ? -11.619 -4.372 8.671 1.00 63.50 253 GLY A N 1
ATOM 2043 C CA . GLY A 1 253 ? -11.168 -3.364 7.701 1.00 63.50 253 GLY A CA 1
ATOM 2044 C C . GLY A 1 253 ? -10.522 -2.123 8.322 1.00 63.50 253 GLY A C 1
ATOM 2045 O O . GLY A 1 253 ? -10.757 -1.018 7.855 1.00 63.50 253 GLY A O 1
ATOM 2046 N N . ILE A 1 254 ? -9.763 -2.296 9.402 1.00 68.81 254 ILE A N 1
ATOM 2047 C CA . ILE A 1 254 ? -9.183 -1.184 10.162 1.00 68.81 254 ILE A CA 1
ATOM 2048 C C . ILE A 1 254 ? -7.869 -0.712 9.600 1.00 68.81 254 ILE A C 1
ATOM 2050 O O . ILE A 1 254 ? -6.986 -1.518 9.324 1.00 68.81 254 ILE A O 1
ATOM 2054 N N . GLU A 1 255 ? -7.707 0.595 9.535 1.00 69.12 255 GLU A N 1
ATOM 2055 C CA . GLU A 1 255 ? -6.644 1.248 8.806 1.00 69.12 255 GLU A CA 1
ATOM 2056 C C . GLU A 1 255 ? -6.112 2.431 9.632 1.00 69.12 255 GLU A C 1
ATOM 2058 O O . GLU A 1 255 ? -6.810 3.418 9.842 1.00 69.12 255 GLU A O 1
ATOM 2063 N N . GLY A 1 256 ? -4.876 2.331 10.130 1.00 73.31 256 GLY A N 1
ATOM 2064 C CA . GLY A 1 256 ? -4.272 3.378 10.963 1.00 73.31 256 GLY A CA 1
ATOM 2065 C C . GLY A 1 256 ? -4.574 3.238 12.460 1.00 73.31 256 GLY A C 1
ATOM 2066 O O . GLY A 1 256 ? -4.574 2.133 13.006 1.00 73.31 256 GLY A O 1
ATOM 2067 N N . GLU A 1 257 ? -4.739 4.364 13.158 1.00 83.50 257 GLU A N 1
ATOM 2068 C CA . GLU A 1 257 ? -4.960 4.395 14.609 1.00 83.50 257 GLU A CA 1
ATOM 2069 C C . GLU A 1 257 ? -6.443 4.585 14.936 1.00 83.50 257 GLU A C 1
ATOM 2071 O O . GLU A 1 257 ? -7.080 5.519 14.455 1.00 83.50 257 GLU A O 1
ATOM 2076 N N . HIS A 1 258 ? -6.968 3.709 15.787 1.00 88.06 258 HIS A N 1
ATOM 2077 C CA . HIS A 1 258 ? -8.376 3.662 16.164 1.00 88.06 258 HIS A CA 1
ATOM 2078 C C . HIS A 1 258 ? -8.545 3.564 17.679 1.00 88.06 258 HIS A C 1
ATOM 2080 O O . HIS A 1 258 ? -7.637 3.136 18.407 1.00 88.06 258 HIS A O 1
ATOM 2086 N N . THR A 1 259 ? -9.741 3.899 18.160 1.00 93.38 259 THR A N 1
ATOM 2087 C CA . THR A 1 259 ? -10.106 3.797 19.576 1.00 93.38 259 THR A CA 1
ATOM 2088 C C . THR A 1 259 ? -11.373 2.978 19.783 1.00 93.38 259 THR A C 1
ATOM 2090 O O . THR A 1 259 ? -12.383 3.188 19.114 1.00 93.38 259 THR A O 1
ATOM 2093 N N . LEU A 1 260 ? -11.342 2.078 20.764 1.00 95.75 260 LEU A N 1
ATOM 2094 C CA . LEU A 1 260 ? -12.511 1.349 21.251 1.00 95.75 260 LEU A CA 1
ATOM 2095 C C . LEU A 1 260 ? -12.739 1.698 22.721 1.00 95.75 260 LEU A C 1
ATOM 2097 O O . LEU A 1 260 ? -11.967 1.297 23.589 1.00 95.75 260 LEU A O 1
ATOM 2101 N N . ASP A 1 261 ? -13.822 2.408 23.005 1.00 96.12 261 ASP A N 1
ATOM 2102 C CA . ASP A 1 261 ? -14.183 2.792 24.364 1.00 96.12 261 ASP A CA 1
ATOM 2103 C C . ASP A 1 261 ? -15.241 1.832 24.898 1.00 96.12 261 ASP A C 1
ATOM 2105 O O . ASP A 1 261 ? -16.361 1.775 24.390 1.00 96.12 261 ASP A O 1
ATOM 2109 N N . ILE A 1 262 ? -14.885 1.056 25.919 1.00 96.88 262 ILE A N 1
ATOM 2110 C CA . ILE A 1 262 ? -15.751 0.057 26.543 1.00 96.88 262 ILE A CA 1
ATOM 2111 C C . ILE A 1 262 ? -16.292 0.619 27.855 1.00 96.88 262 ILE A C 1
ATOM 2113 O O . ILE A 1 262 ? -15.533 1.033 28.731 1.00 96.88 262 ILE A O 1
ATOM 2117 N N . TYR A 1 263 ? -17.613 0.597 28.002 1.00 95.75 263 TYR A N 1
ATOM 2118 C CA . TYR A 1 263 ? -18.323 1.110 29.164 1.00 95.75 263 TYR A CA 1
ATOM 2119 C C . TYR A 1 263 ? -18.909 -0.025 29.997 1.00 95.75 263 TYR A C 1
ATOM 2121 O O . TYR A 1 263 ? -19.597 -0.923 29.496 1.00 95.75 263 TYR A O 1
ATOM 2129 N N . TYR A 1 264 ? -18.669 0.066 31.299 1.00 95.62 264 TYR A N 1
ATOM 2130 C CA . TYR A 1 264 ? -19.182 -0.846 32.305 1.00 95.62 264 TYR A CA 1
ATOM 2131 C C . TYR A 1 264 ? -20.090 -0.092 33.264 1.00 95.62 264 TYR A C 1
ATOM 2133 O O . TYR A 1 264 ? -19.845 1.066 33.581 1.00 95.62 264 TYR A O 1
ATOM 2141 N N . LYS A 1 265 ? -21.113 -0.762 33.779 1.00 91.88 265 LYS A N 1
ATOM 2142 C CA . LYS A 1 265 ? -21.860 -0.290 34.939 1.00 91.88 265 LYS A CA 1
ATOM 2143 C C . LYS A 1 265 ? -21.163 -0.821 36.184 1.00 91.88 265 LYS A C 1
ATOM 2145 O O . LYS A 1 265 ? -21.053 -2.042 36.332 1.00 91.88 265 LYS A O 1
ATOM 2150 N N . GLY A 1 266 ? -20.686 0.082 37.036 1.00 85.06 266 GLY A N 1
ATOM 2151 C CA . GLY A 1 266 ? -20.213 -0.268 38.370 1.00 85.06 266 GLY A CA 1
ATOM 2152 C C . GLY A 1 266 ? -21.301 -0.910 39.238 1.00 85.06 266 GLY A C 1
ATOM 2153 O O . GLY A 1 266 ? -22.460 -1.014 38.817 1.00 85.06 266 GLY A O 1
ATOM 2154 N N . PRO A 1 267 ? -20.952 -1.346 40.458 1.00 76.44 267 PRO A N 1
ATOM 2155 C CA . PRO A 1 267 ? -21.961 -1.742 41.431 1.00 76.44 267 PRO A CA 1
ATOM 2156 C C . PRO A 1 267 ? -22.946 -0.583 41.606 1.00 76.44 267 PRO A C 1
ATOM 2158 O O . PRO A 1 267 ? -22.543 0.573 41.475 1.00 76.44 267 PRO A O 1
ATOM 2161 N N . ASP A 1 268 ? -24.223 -0.879 41.862 1.00 66.38 268 ASP A N 1
ATOM 2162 C CA . ASP A 1 268 ? -25.228 0.151 42.130 1.00 66.38 268 ASP A CA 1
ATOM 2163 C C . ASP A 1 268 ? -24.798 0.957 43.365 1.00 66.38 268 ASP A C 1
ATOM 2165 O O . ASP A 1 268 ? -25.111 0.623 44.505 1.00 66.38 268 ASP A O 1
ATOM 2169 N N . THR A 1 269 ? -24.031 2.021 43.143 1.00 54.19 269 THR A N 1
ATOM 2170 C CA . THR A 1 269 ? -23.731 3.031 44.139 1.00 54.19 269 THR A CA 1
ATOM 2171 C C . THR A 1 269 ? -24.968 3.903 44.226 1.00 54.19 269 THR A C 1
ATOM 2173 O O . THR A 1 269 ? -25.086 4.952 43.596 1.00 54.19 269 THR A O 1
ATOM 2176 N N . LEU A 1 270 ? -25.942 3.440 45.009 1.00 47.72 270 LEU A N 1
ATOM 2177 C CA . LEU A 1 270 ? -26.868 4.350 45.664 1.00 47.72 270 LEU A CA 1
ATOM 2178 C C . LEU A 1 270 ? -25.996 5.357 46.413 1.00 47.72 270 LEU A C 1
ATOM 2180 O O . LEU A 1 270 ? -25.358 5.007 47.402 1.00 47.72 270 LEU A O 1
ATOM 2184 N N . ASN A 1 271 ? -25.884 6.570 45.869 1.00 44.81 271 ASN A N 1
ATOM 2185 C CA . ASN A 1 271 ? -25.228 7.679 46.547 1.00 44.81 271 ASN A CA 1
ATOM 2186 C C . ASN A 1 271 ? -25.924 7.818 47.907 1.00 44.81 271 ASN A C 1
ATOM 2188 O O . ASN A 1 271 ? -27.115 8.146 47.914 1.00 44.81 271 ASN A O 1
ATOM 2192 N N . PRO A 1 272 ? -25.249 7.545 49.037 1.00 51.69 272 PRO A N 1
ATOM 2193 C CA . PRO A 1 272 ? -25.881 7.702 50.332 1.00 51.69 272 PRO A CA 1
ATOM 2194 C C . PRO A 1 272 ? -26.223 9.182 50.489 1.00 51.69 272 PRO A C 1
ATOM 2196 O O . PRO A 1 272 ? -25.346 10.046 50.438 1.00 51.69 272 PRO A O 1
ATOM 2199 N N . TYR A 1 273 ? -27.507 9.485 50.636 1.00 46.41 273 TYR A N 1
ATOM 2200 C CA . TYR A 1 273 ? -27.960 10.821 50.987 1.00 46.41 273 TYR A CA 1
ATOM 2201 C C . TYR A 1 273 ? -28.463 10.810 52.428 1.00 46.41 273 TYR A C 1
ATOM 2203 O O . TYR A 1 273 ? -29.116 9.870 52.883 1.00 46.41 273 TYR A O 1
ATOM 2211 N N . VAL A 1 274 ? -28.138 11.877 53.154 1.00 49.97 274 VAL A N 1
ATOM 2212 C CA . VAL A 1 274 ? -28.647 12.135 54.500 1.00 49.97 274 VAL A CA 1
ATOM 2213 C C . VAL A 1 274 ? -29.594 13.319 54.394 1.00 49.97 274 VAL A C 1
ATOM 2215 O O . VAL A 1 274 ? -29.196 14.399 53.964 1.00 49.97 274 VAL A O 1
ATOM 2218 N N . THR A 1 275 ? -30.850 13.118 54.781 1.00 48.81 275 THR A N 1
ATOM 2219 C CA . THR A 1 275 ? -31.819 14.204 54.961 1.00 48.81 275 THR A CA 1
ATOM 2220 C C . THR A 1 275 ? -32.040 14.432 56.448 1.00 48.81 275 THR A C 1
ATOM 2222 O O . THR A 1 275 ? -32.250 13.485 57.201 1.00 48.81 275 THR A O 1
ATOM 2225 N N . CYS A 1 276 ? -31.977 15.685 56.889 1.00 50.50 276 CYS A N 1
ATOM 2226 C CA . CYS A 1 276 ? -32.245 16.065 58.271 1.00 50.50 276 CYS A CA 1
ATOM 2227 C C . CYS A 1 276 ? -33.390 17.078 58.328 1.00 50.50 276 CYS A C 1
ATOM 2229 O O . CYS A 1 276 ? -33.437 18.035 57.555 1.00 50.50 276 CYS A O 1
ATOM 2231 N N . TRP A 1 277 ? -34.311 16.861 59.260 1.00 54.22 277 TRP A N 1
ATOM 2232 C CA . TRP A 1 277 ? -35.472 17.712 59.497 1.00 54.22 277 TRP A CA 1
ATOM 2233 C C . TRP A 1 277 ? -35.578 17.962 61.000 1.00 54.22 277 TRP A C 1
ATOM 2235 O O . TRP A 1 277 ? -35.260 17.091 61.804 1.00 54.22 277 TRP A O 1
ATOM 2245 N N . GLY A 1 278 ? -36.003 19.155 61.405 1.00 56.69 278 GLY A N 1
ATOM 2246 C CA . GLY A 1 278 ? -36.149 19.499 62.817 1.00 56.69 278 GLY A CA 1
ATOM 2247 C C . GLY A 1 278 ? -37.480 20.178 63.090 1.00 56.69 278 GLY A C 1
ATOM 2248 O O . GLY A 1 278 ? -37.934 21.001 62.297 1.00 56.69 278 GLY A O 1
ATOM 2249 N N . THR A 1 279 ? -38.090 19.858 64.229 1.00 55.59 279 THR A N 1
ATOM 2250 C CA . THR A 1 279 ? -39.301 20.525 64.723 1.00 55.59 279 THR A CA 1
ATOM 2251 C C . THR A 1 279 ? -39.112 20.952 66.178 1.00 55.59 279 THR A C 1
ATOM 2253 O O . THR A 1 279 ? -38.593 20.188 66.994 1.00 55.59 279 THR A O 1
ATOM 2256 N N . GLY A 1 280 ? -39.545 22.169 66.514 1.00 54.12 280 GLY A N 1
ATOM 2257 C CA . GLY A 1 280 ? -39.589 22.686 67.887 1.00 54.12 280 GLY A CA 1
ATOM 2258 C C . GLY A 1 280 ? -41.023 22.789 68.406 1.00 54.12 280 GLY A C 1
ATOM 2259 O O . GLY A 1 280 ? -41.953 22.955 67.617 1.00 54.12 280 GLY A O 1
ATOM 2260 N N . THR A 1 281 ? -41.224 22.690 69.723 1.00 52.47 281 THR A N 1
ATOM 2261 C CA . THR A 1 281 ? -42.527 22.986 70.350 1.00 52.47 281 THR A CA 1
ATOM 2262 C C . THR A 1 281 ? -42.356 23.985 71.502 1.00 52.47 281 THR A C 1
ATOM 2264 O O . THR A 1 281 ? -41.714 23.633 72.494 1.00 52.47 281 THR A O 1
ATOM 2267 N N . PRO A 1 282 ? -42.927 25.208 71.414 1.00 54.03 282 PRO A N 1
ATOM 2268 C CA . PRO A 1 282 ? -43.651 25.788 70.264 1.00 54.03 282 PRO A CA 1
ATOM 2269 C C . PRO A 1 282 ? -42.736 25.991 69.038 1.00 54.03 282 PRO A C 1
ATOM 2271 O O . PRO A 1 282 ? -41.534 25.788 69.141 1.00 54.03 282 PRO A O 1
ATOM 2274 N N . ASN A 1 283 ? -43.281 26.333 67.866 1.00 50.81 283 ASN A N 1
ATOM 2275 C CA . ASN A 1 283 ? -42.488 26.626 66.663 1.00 50.81 283 ASN A CA 1
ATOM 2276 C C . ASN A 1 283 ? -42.660 28.109 66.270 1.00 50.81 283 ASN A C 1
ATOM 2278 O O . ASN A 1 283 ? -43.786 28.488 65.940 1.00 50.81 283 ASN A O 1
ATOM 2282 N N . PRO A 1 284 ? -41.605 28.950 66.286 1.00 57.03 284 PRO A N 1
ATOM 2283 C CA . PRO A 1 284 ? -40.215 28.634 66.641 1.00 57.03 284 PRO A CA 1
ATOM 2284 C C . PRO A 1 284 ? -40.056 28.235 68.115 1.00 57.03 284 PRO A C 1
ATOM 2286 O O . PRO A 1 284 ? -40.819 28.691 68.966 1.00 57.03 284 PRO A O 1
ATOM 2289 N N . ALA A 1 285 ? -39.068 27.379 68.406 1.00 60.03 285 ALA A N 1
ATOM 2290 C CA . ALA A 1 285 ? -38.768 26.939 69.770 1.00 60.03 285 ALA A CA 1
ATOM 2291 C C . ALA A 1 285 ? -38.423 28.149 70.641 1.00 60.03 285 ALA A C 1
ATOM 2293 O O . ALA A 1 285 ? -37.384 28.780 70.458 1.00 60.03 285 ALA A O 1
ATOM 2294 N N . THR A 1 286 ? -39.298 28.475 71.588 1.00 58.81 286 THR A N 1
ATOM 2295 C CA . THR A 1 286 ? -39.044 29.496 72.603 1.00 58.81 286 THR A CA 1
ATOM 2296 C C . THR A 1 286 ? -38.594 28.830 73.900 1.00 58.81 286 THR A C 1
ATOM 2298 O O . THR A 1 286 ? -39.074 27.759 74.273 1.00 58.81 286 THR A O 1
ATOM 2301 N N . LEU A 1 287 ? -37.631 29.448 74.589 1.00 56.91 287 LEU A N 1
ATOM 2302 C CA . LEU A 1 287 ? -37.154 28.972 75.886 1.00 56.91 287 LEU A CA 1
ATOM 2303 C C . LEU A 1 287 ? -38.251 29.187 76.939 1.00 56.91 287 LEU A C 1
ATOM 2305 O O . LEU A 1 287 ? -38.563 30.326 77.280 1.00 56.91 287 LEU A O 1
ATOM 2309 N N . ASN A 1 288 ? -38.796 28.106 77.494 1.00 55.16 288 ASN A N 1
ATOM 2310 C CA . ASN A 1 288 ? -39.655 28.140 78.675 1.00 55.16 288 ASN A CA 1
ATOM 2311 C C . ASN A 1 288 ? -38.796 27.863 79.915 1.00 55.16 288 ASN A C 1
ATOM 2313 O O . ASN A 1 288 ? -38.208 26.788 80.051 1.00 55.16 288 ASN A O 1
ATOM 2317 N N . ASN A 1 289 ? -38.692 28.848 80.814 1.00 55.66 289 ASN A N 1
ATOM 2318 C CA . ASN A 1 289 ? -37.861 28.787 82.027 1.00 55.66 289 ASN A CA 1
ATOM 2319 C C . ASN A 1 289 ? -36.399 28.370 81.762 1.00 55.66 289 ASN A C 1
ATOM 2321 O O . ASN A 1 289 ? -35.813 27.601 82.519 1.00 55.66 289 ASN A O 1
ATOM 2325 N N . GLY A 1 290 ? -35.812 28.858 80.663 1.00 57.72 290 GLY A N 1
ATOM 2326 C CA . GLY A 1 290 ? -34.430 28.542 80.282 1.00 57.72 290 GLY A CA 1
ATOM 2327 C C . GLY A 1 290 ? -34.243 27.181 79.601 1.00 57.72 290 GLY A C 1
ATOM 2328 O O . GLY A 1 290 ? -33.106 26.798 79.343 1.00 57.72 290 GLY A O 1
ATOM 2329 N N . SER A 1 291 ? -35.326 26.467 79.273 1.00 56.41 291 SER A N 1
ATOM 2330 C CA . SER A 1 291 ? -35.279 25.173 78.582 1.00 56.41 291 SER A CA 1
ATOM 2331 C C . SER A 1 291 ? -36.189 25.149 77.349 1.00 56.41 291 SER A C 1
ATOM 2333 O O . SER A 1 291 ? -37.272 25.729 77.352 1.00 56.41 291 SER A O 1
ATOM 2335 N N . ALA A 1 292 ? -35.757 24.482 76.281 1.00 61.25 292 ALA A N 1
ATOM 2336 C CA . ALA A 1 292 ? -36.583 24.176 75.115 1.00 61.25 292 ALA A CA 1
ATOM 2337 C C . ALA A 1 292 ? -36.332 22.726 74.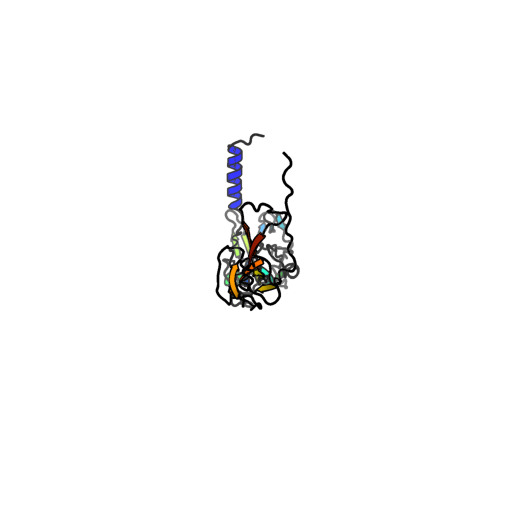695 1.00 61.25 292 ALA A C 1
ATOM 2339 O O . ALA A 1 292 ? -35.206 22.239 74.790 1.00 61.25 292 ALA A O 1
ATOM 2340 N N . THR A 1 293 ? -37.378 22.045 74.225 1.00 58.81 293 THR A N 1
ATOM 2341 C CA . THR A 1 293 ? -37.254 20.703 73.640 1.00 58.81 293 THR A CA 1
ATOM 2342 C C . THR A 1 293 ? -37.300 20.832 72.121 1.00 58.81 293 THR A C 1
ATOM 2344 O O . THR A 1 293 ? -38.277 21.337 71.566 1.00 58.81 293 THR A O 1
ATOM 2347 N N . VAL A 1 294 ? -36.238 20.388 71.450 1.00 59.34 294 VAL A N 1
ATOM 2348 C CA . VAL A 1 294 ? -36.142 20.333 69.986 1.00 59.34 294 VAL A CA 1
ATOM 2349 C C . VAL A 1 294 ? -35.977 18.874 69.592 1.00 59.34 294 VAL A C 1
ATOM 2351 O O . VAL A 1 294 ? -35.159 18.170 70.180 1.00 59.34 294 VAL A O 1
ATOM 2354 N N . SER A 1 295 ? -36.752 18.422 68.610 1.00 60.16 295 SER A N 1
ATOM 2355 C CA . SER A 1 295 ? -36.576 17.102 68.002 1.00 60.16 295 SER A CA 1
ATOM 2356 C C . SER A 1 295 ? -35.947 17.275 66.626 1.00 60.16 295 SER A C 1
ATOM 2358 O O . SER A 1 295 ? -36.419 18.088 65.831 1.00 60.16 295 SER A O 1
ATOM 2360 N N . VAL A 1 296 ? -34.876 16.530 66.360 1.00 59.62 296 VAL A N 1
ATOM 2361 C CA . VAL A 1 296 ? -34.232 16.447 65.046 1.00 59.62 296 VAL A CA 1
ATOM 2362 C C . VAL A 1 296 ? -34.364 15.010 64.577 1.00 59.62 296 VAL A C 1
ATOM 2364 O O . VAL A 1 296 ? -33.908 14.092 65.255 1.00 59.62 296 VAL A O 1
ATOM 2367 N N . GLU A 1 297 ? -34.996 14.824 63.430 1.00 57.09 297 GLU A N 1
ATOM 2368 C CA . GLU A 1 297 ? -35.086 13.541 62.752 1.00 57.09 297 GLU A CA 1
ATOM 2369 C C . GLU A 1 297 ? -34.066 13.525 61.612 1.00 57.09 297 GLU A C 1
ATOM 2371 O O . GLU A 1 297 ? -34.059 14.399 60.740 1.00 57.09 297 GLU A O 1
ATOM 2376 N N . VAL A 1 298 ? -33.170 12.542 61.641 1.00 55.81 298 VAL A N 1
ATOM 2377 C CA . VAL A 1 298 ? -32.167 12.322 60.597 1.00 55.81 298 VAL A CA 1
ATOM 2378 C C . VAL A 1 298 ? -32.522 11.028 59.886 1.00 55.81 298 VAL A C 1
ATOM 2380 O O . VAL A 1 298 ? -32.381 9.949 60.456 1.00 55.81 298 VAL A O 1
ATOM 2383 N N . ASN A 1 299 ? -32.965 11.147 58.639 1.00 54.00 299 ASN A N 1
ATOM 2384 C CA . ASN A 1 299 ? -33.273 10.020 57.772 1.00 54.00 299 ASN A CA 1
ATOM 2385 C C . ASN A 1 299 ? -32.136 9.846 56.764 1.00 54.00 299 ASN A C 1
ATOM 2387 O O . ASN A 1 299 ? -31.914 10.702 55.902 1.00 54.00 299 ASN A O 1
ATOM 2391 N N . GLY A 1 300 ? -31.397 8.745 56.896 1.00 52.22 300 GLY A N 1
ATOM 2392 C CA . GLY A 1 300 ? -30.348 8.344 55.963 1.00 52.22 300 GLY A CA 1
ATOM 2393 C C . GLY A 1 300 ? -30.664 6.986 55.349 1.00 52.22 300 GLY A C 1
ATOM 2394 O O . GLY A 1 300 ? -30.907 6.023 56.073 1.00 52.22 300 GLY A O 1
ATOM 2395 N N . GLU A 1 301 ? -30.621 6.890 54.022 1.00 50.09 301 GLU A N 1
ATOM 2396 C CA . GLU A 1 301 ? -30.617 5.601 53.325 1.00 50.09 301 GLU A CA 1
ATOM 2397 C C . GLU A 1 301 ? -29.166 5.119 53.188 1.00 50.09 301 GLU A C 1
ATOM 2399 O O . GLU A 1 301 ? -28.525 5.262 52.147 1.00 50.09 301 GLU A O 1
ATOM 2404 N N . ALA A 1 302 ? -28.603 4.596 54.280 1.00 49.88 302 ALA A N 1
ATOM 2405 C CA . ALA A 1 302 ? -27.282 3.976 54.268 1.00 49.88 302 ALA A CA 1
ATOM 2406 C C . ALA A 1 302 ? -27.424 2.471 53.995 1.00 49.88 302 ALA A C 1
ATOM 2408 O O . ALA A 1 302 ? -27.867 1.713 54.854 1.00 49.88 302 ALA A O 1
ATOM 2409 N N . PHE A 1 303 ? -27.025 2.016 52.805 1.00 48.34 303 PHE A N 1
ATOM 2410 C CA . PHE A 1 303 ? -27.095 0.594 52.430 1.00 48.34 303 PHE A CA 1
ATOM 2411 C C . PHE A 1 303 ? -25.973 -0.271 53.047 1.00 48.34 303 PHE A C 1
ATOM 2413 O O . PHE A 1 303 ? -25.976 -1.485 52.872 1.00 48.34 303 PHE A O 1
ATOM 2420 N N . ASN A 1 304 ? -25.058 0.324 53.827 1.00 46.84 304 ASN A N 1
ATOM 2421 C CA . ASN A 1 304 ? -24.016 -0.371 54.593 1.00 46.84 304 ASN A CA 1
ATOM 2422 C C . ASN A 1 304 ? -23.994 0.094 56.062 1.00 46.84 304 ASN A C 1
ATOM 2424 O O . ASN A 1 304 ? -23.089 0.789 56.516 1.00 46.84 304 ASN A O 1
ATOM 2428 N N . LEU A 1 305 ? -24.981 -0.352 56.840 1.00 46.34 305 LEU A N 1
ATOM 2429 C CA . LEU A 1 305 ? -25.102 -0.088 58.286 1.00 46.34 305 LEU A CA 1
ATOM 2430 C C . LEU A 1 305 ? -23.994 -0.730 59.154 1.00 46.34 305 LEU A C 1
ATOM 2432 O O . LEU A 1 305 ? -24.039 -0.636 60.377 1.00 46.34 305 LEU A O 1
ATOM 2436 N N . GLY A 1 306 ? -23.010 -1.405 58.550 1.00 45.78 306 GLY A N 1
ATOM 2437 C CA . GLY A 1 306 ? -21.923 -2.072 59.271 1.00 45.78 306 GLY A CA 1
ATOM 2438 C C . GLY A 1 306 ? -20.760 -1.161 59.681 1.00 45.78 306 GLY A C 1
ATOM 2439 O O . GLY A 1 306 ? -20.007 -1.534 60.578 1.00 45.78 306 GLY A O 1
ATOM 2440 N N . SER A 1 307 ? -20.592 0.007 59.048 1.00 47.91 307 SER A N 1
ATOM 2441 C CA . SER A 1 307 ? -19.413 0.869 59.260 1.00 47.91 307 SER A CA 1
ATOM 2442 C C . SER A 1 307 ? -19.708 2.365 59.363 1.00 47.91 307 SER A C 1
ATOM 2444 O O . SER A 1 307 ? -18.932 3.085 59.993 1.00 47.91 307 SER A O 1
ATOM 2446 N N . ASP A 1 308 ? -20.819 2.840 58.802 1.00 47.56 308 ASP A N 1
ATOM 2447 C CA . ASP A 1 308 ? -21.121 4.269 58.763 1.00 47.56 308 ASP A CA 1
ATOM 2448 C C . ASP A 1 308 ? -21.982 4.653 59.970 1.00 47.56 308 ASP A C 1
ATOM 2450 O O . ASP A 1 308 ? -23.205 4.525 59.973 1.00 47.56 308 ASP A O 1
ATOM 2454 N N . SER A 1 309 ? -21.320 5.107 61.034 1.00 54.62 309 SER A N 1
ATOM 2455 C CA . SER A 1 309 ? -21.977 5.738 62.180 1.00 54.62 309 SER A CA 1
ATOM 2456 C C . SER A 1 309 ? -21.891 7.259 62.051 1.00 54.62 309 SER A C 1
ATOM 2458 O O . SER A 1 309 ? -20.877 7.797 61.606 1.00 54.62 309 SER A O 1
ATOM 2460 N N . ILE A 1 310 ? -22.945 7.979 62.451 1.00 54.56 310 ILE A N 1
ATOM 2461 C CA . ILE A 1 310 ? -22.846 9.428 62.669 1.00 54.56 310 ILE A CA 1
ATOM 2462 C C . ILE A 1 310 ? -21.871 9.623 63.834 1.00 54.56 310 ILE A C 1
ATOM 2464 O O . ILE A 1 310 ? -22.216 9.382 64.989 1.00 54.56 310 ILE A O 1
ATOM 2468 N N . THR A 1 311 ? -20.637 10.022 63.533 1.00 53.28 311 THR A N 1
ATOM 2469 C CA . THR A 1 311 ? -19.566 10.149 64.535 1.00 53.28 311 THR A CA 1
ATOM 2470 C C . THR A 1 311 ? -19.657 11.444 65.337 1.00 53.28 311 THR A C 1
ATOM 2472 O O . THR A 1 311 ? -19.148 11.515 66.454 1.00 53.28 311 THR A O 1
ATOM 2475 N N . SER A 1 312 ? -20.311 12.475 64.794 1.00 53.09 312 SER A N 1
ATOM 2476 C CA . SER A 1 312 ? -20.548 13.748 65.475 1.00 53.09 312 SER A CA 1
ATOM 2477 C C . SER A 1 312 ? -21.720 14.510 64.857 1.00 53.09 312 SER A C 1
ATOM 2479 O O . SER A 1 312 ? -22.025 14.357 63.675 1.00 53.09 312 SER A O 1
ATOM 2481 N N . TRP A 1 313 ? -22.366 15.353 65.659 1.00 55.69 313 TRP A N 1
ATOM 2482 C CA . TRP A 1 313 ? -23.299 16.379 65.200 1.00 55.69 313 TRP A CA 1
ATOM 2483 C C . TRP A 1 313 ? -23.103 17.641 66.042 1.00 55.69 313 TRP A C 1
ATOM 2485 O O . TRP A 1 313 ? -22.743 17.562 67.217 1.00 55.69 313 TRP A O 1
ATOM 2495 N N . THR A 1 314 ? -23.349 18.803 65.437 1.00 49.22 314 THR A N 1
ATOM 2496 C CA . THR A 1 314 ? -23.239 20.104 66.105 1.00 49.22 314 THR A CA 1
ATOM 2497 C C . THR A 1 314 ? -24.554 20.849 65.946 1.00 49.22 314 THR A C 1
ATOM 2499 O O . THR A 1 314 ? -24.974 21.136 64.828 1.00 49.22 314 THR A O 1
ATOM 2502 N N . LEU A 1 315 ? -25.196 21.193 67.062 1.00 55.19 315 LEU A N 1
ATOM 2503 C CA . LEU A 1 315 ? -26.323 22.120 67.081 1.00 55.19 315 LEU A CA 1
ATOM 2504 C C . LEU A 1 315 ? -25.794 23.519 67.398 1.00 55.19 315 LEU A C 1
ATOM 2506 O O . LEU A 1 315 ? -25.307 23.769 68.498 1.00 55.19 315 LEU A O 1
ATOM 2510 N N . SER A 1 316 ? -25.884 24.434 66.438 1.00 54.19 316 SER A N 1
ATOM 2511 C CA . SER A 1 316 ? -25.549 25.841 66.656 1.00 54.19 316 SER A CA 1
ATOM 2512 C C . SER A 1 316 ? -26.809 26.641 66.965 1.00 54.19 316 SER A C 1
ATOM 2514 O O . SER A 1 316 ? -27.749 26.649 66.170 1.00 54.19 316 SER A O 1
ATOM 2516 N N . ILE A 1 317 ? -26.807 27.357 68.086 1.00 57.31 317 ILE A N 1
ATOM 2517 C CA . ILE A 1 317 ? -27.842 28.342 68.403 1.00 57.31 317 ILE A CA 1
ATOM 2518 C C . ILE A 1 317 ? -27.421 29.663 67.761 1.00 57.31 317 ILE A C 1
ATOM 2520 O O . ILE A 1 317 ? -26.343 30.179 68.053 1.00 57.31 317 ILE A O 1
ATOM 2524 N N . GLN A 1 318 ? -28.257 30.212 66.883 1.00 53.84 318 GLN A N 1
ATOM 2525 C CA . GLN A 1 318 ? -28.096 31.591 66.431 1.00 53.84 318 GLN A CA 1
ATOM 2526 C C . GLN A 1 318 ? -28.544 32.514 67.574 1.00 53.84 318 GLN A C 1
ATOM 2528 O O . GLN A 1 318 ? -29.695 32.403 68.008 1.00 53.84 318 GLN A O 1
ATOM 2533 N N . PRO A 1 319 ? -27.675 33.396 68.102 1.00 54.66 319 PRO A N 1
ATOM 2534 C CA . PRO A 1 319 ? -28.127 34.412 69.038 1.00 54.66 319 PRO A CA 1
ATOM 2535 C C . PRO A 1 319 ? -29.156 35.317 68.341 1.00 54.66 319 PRO A C 1
ATOM 2537 O O . PRO A 1 319 ? -29.075 35.509 67.124 1.00 54.66 319 PRO A O 1
ATOM 2540 N N . PRO A 1 320 ? -30.135 35.866 69.080 1.00 56.88 320 PRO A N 1
ATOM 2541 C CA . PRO A 1 320 ? -31.110 36.773 68.494 1.00 56.88 320 PRO A CA 1
ATOM 2542 C C . PRO A 1 320 ? -30.382 37.938 67.823 1.00 56.88 320 PRO A C 1
ATOM 2544 O O . PRO A 1 320 ? -29.465 38.527 68.399 1.00 56.88 320 PRO A O 1
ATOM 2547 N N . SER A 1 321 ? -30.784 38.258 66.594 1.00 52.41 321 SER A N 1
ATOM 2548 C CA . SER A 1 321 ? -30.311 39.455 65.910 1.00 52.41 321 SER A CA 1
ATOM 2549 C C . SER A 1 321 ? -30.732 40.660 66.747 1.00 52.41 321 SER A C 1
ATOM 2551 O O . SER A 1 321 ? -31.925 40.903 66.922 1.00 52.41 321 SER A O 1
ATOM 2553 N N . ILE A 1 322 ? -29.762 41.372 67.318 1.00 52.12 322 ILE A N 1
ATOM 2554 C CA . ILE A 1 322 ? -30.024 42.638 68.000 1.00 52.12 322 ILE A CA 1
ATOM 2555 C C . ILE A 1 322 ? -30.430 43.624 66.899 1.00 52.12 322 ILE A C 1
ATOM 2557 O O . ILE A 1 322 ? -29.614 43.920 66.024 1.00 52.12 322 ILE A O 1
ATOM 2561 N N . ILE A 1 323 ? -31.696 44.045 66.903 1.00 42.56 323 ILE A N 1
ATOM 2562 C CA . ILE A 1 323 ? -32.201 45.158 66.086 1.00 42.56 323 ILE A CA 1
ATOM 2563 C C . ILE A 1 323 ? -32.017 46.439 66.891 1.00 42.56 323 ILE A C 1
ATOM 2565 O O . ILE A 1 323 ? -32.390 46.425 68.086 1.00 42.56 323 ILE A O 1
#